Protein AF-A0AAD7X555-F1 (afdb_monomer)

Nearest PDB structures (foldseek):
  7wzf-assembly1_A  TM=4.929E-01  e=1.796E+00  Streptomyces yunnanensis
  6qzh-assembly1_A  TM=5.862E-01  e=3.864E+00  Homo sapiens
 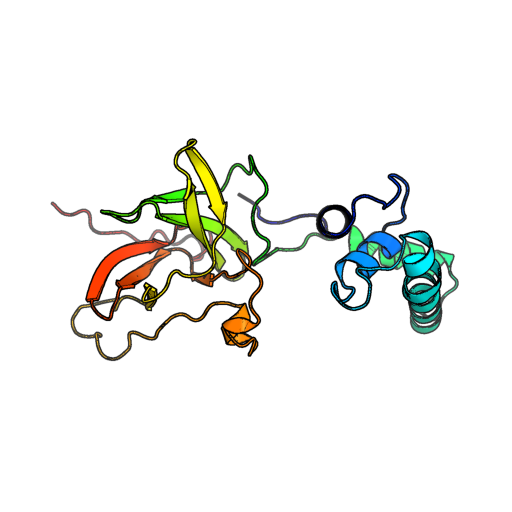 5ezn-assembly1_A  TM=3.865E-01  e=9.961E-01  Plasmodium falciparum 3D7
  2lfu-assembly1_A  TM=4.798E-01  e=7.391E+00  Neisseria meningitidis
  5ezn-assembly2_B  TM=3.776E-01  e=5.504E+00  Plasmodium falciparum 3D7

Sequence (224 aa):
MSTLVKQRVFWARIARGRRSDIPEDADIFTLYTIANADREEWADKTYQQVKAELVDPEWQIHVEESGDGEEDARHRFDEFMDTEIEVTGEKPFPGDPNVKHIPIPNSNYLLRFWPGSLASAEYCMDFVETQPNGERTAVNAPEGYAIRAAPMAPWMATVCTEIKSIERAYGVAPERIKPGEEKFILRDGMVCQLVRGGEVLFNFEVPSRPGVFGGVDILRPTRA

Foldseek 3Di:
DDLKDQLQVVLQVQLCVLDVQDDPPDDSLLSNFSSPDDSVVCVPPHSVCCCVVGRVVVLVVQCVVVVDHSVVSSVVVVVNSRDIDWAALDDDDPPDPAKDWADQPPFQKIKIKGDGGLQQQKIKIFIWGQDPVRDIAQFHQPPQKWKWQDQPDPVRRPPTDTFAWPCVVVPNDPVNQPTRSTMGIDGAQTKMFIGGNNHTSDIDTHHHDQCSVPNDDPPDDDDD

Solvent-accessible surface area (backbone atoms only — not comparable to full-atom values): 13092 Å² total; per-residue (Å²): 131,84,60,63,40,40,38,50,62,52,30,43,49,49,22,50,74,74,38,86,74,62,62,93,83,61,51,70,65,54,27,42,48,59,46,68,47,63,66,78,86,51,62,90,53,53,59,69,53,46,38,65,74,46,37,52,56,53,48,52,51,49,24,63,72,61,74,46,57,68,68,57,35,49,51,52,51,52,55,60,34,64,38,71,39,66,54,59,78,75,79,81,62,94,82,54,90,68,63,46,76,46,79,42,84,100,58,60,39,26,44,38,34,37,78,15,24,60,96,75,32,29,27,24,35,35,37,28,38,50,44,97,88,68,49,75,44,59,28,42,76,54,90,57,51,48,43,25,46,46,51,98,43,86,91,46,59,91,70,54,48,72,58,61,32,54,56,52,71,73,66,47,52,76,91,72,52,55,88,34,64,47,35,33,78,45,44,48,56,38,48,30,29,42,26,49,78,86,42,77,76,49,76,48,68,39,75,66,64,92,63,61,71,76,72,59,80,78,82,70,85,73,84,128

Secondary structure (DSSP, 8-state):
---EEEHHHHHHHHHHHH-TTS-TT--HHHHHHHHHS-TTTTTTS-HHHHIIIIIHHHHHHHHHHH-S-HHHHHHHHHHHHHSEEE--SPPPPTT-TT-EEEEPTTSSEEEEEEE--TTTTEEEEEEEEEPTTS-EEEEPPPTTEEEEEPPSSGGGGGG--B---HHHHTT--GGGSPTTT--EEEETT-EEEEEETTEEEEEEEPP--TTTTTT----PPPP-

Mean predicted aligned error: 6.98 Å

Organism: NCBI:txid1111947

Radius of gyration: 21.14 Å; Cα contacts (8 Å, |Δi|>4): 326; chains: 1; bounding box: 58×42×59 Å

pLDDT: mean 88.48, std 12.09, range [44.34, 98.06]

Structure (mmCIF, N/CA/C/O backbone):
data_AF-A0AAD7X555-F1
#
_entry.id   AF-A0AAD7X555-F1
#
loop_
_atom_site.group_PDB
_atom_site.id
_atom_site.type_symbol
_atom_site.label_atom_id
_atom_site.label_alt_id
_atom_site.label_comp_id
_atom_site.label_asym_id
_atom_site.label_entity_id
_atom_site.label_seq_id
_atom_site.pdbx_PDB_ins_code
_atom_site.Cartn_x
_atom_site.Cartn_y
_atom_site.Cartn_z
_atom_site.occupancy
_atom_site.B_iso_or_equiv
_atom_site.auth_seq_id
_atom_site.auth_comp_id
_atom_site.auth_asym_id
_atom_site.auth_atom_id
_atom_site.pdbx_PDB_model_num
ATOM 1 N N . MET A 1 1 ? -18.021 -0.034 -6.249 1.00 50.09 1 MET A N 1
ATOM 2 C CA . MET A 1 1 ? -17.055 0.951 -6.780 1.00 50.09 1 MET A CA 1
ATOM 3 C C . MET A 1 1 ? -15.883 0.164 -7.315 1.00 50.09 1 MET A C 1
ATOM 5 O O . MET A 1 1 ? -15.398 -0.692 -6.586 1.00 50.09 1 MET A O 1
ATOM 9 N N . SER A 1 2 ? -15.515 0.382 -8.575 1.00 53.12 2 SER A N 1
ATOM 10 C CA . SER A 1 2 ? -14.367 -0.291 -9.181 1.00 53.12 2 SER A CA 1
ATOM 11 C C . SER A 1 2 ? -13.080 0.181 -8.501 1.00 53.12 2 SER A C 1
ATOM 13 O O . SER A 1 2 ? -12.903 1.383 -8.314 1.00 53.12 2 SER A O 1
ATOM 15 N N . THR A 1 3 ? -12.223 -0.754 -8.095 1.00 70.06 3 THR A N 1
ATOM 16 C CA . THR A 1 3 ? -10.848 -0.499 -7.624 1.00 70.06 3 THR A CA 1
ATOM 17 C C . THR A 1 3 ? -9.833 -0.612 -8.759 1.00 70.06 3 THR A C 1
ATOM 19 O O . THR A 1 3 ? -8.631 -0.604 -8.509 1.00 70.06 3 THR A O 1
ATOM 22 N N . LEU A 1 4 ? -10.321 -0.748 -9.996 1.00 84.56 4 LEU A N 1
ATOM 23 C CA . LEU A 1 4 ? -9.493 -0.811 -11.184 1.00 84.56 4 LEU A CA 1
ATOM 24 C C . LEU A 1 4 ? -8.876 0.556 -11.456 1.00 84.56 4 LEU A C 1
ATOM 26 O O . LEU A 1 4 ? -9.561 1.581 -11.471 1.00 84.56 4 LEU A O 1
ATOM 30 N N . VAL A 1 5 ? -7.568 0.551 -11.669 1.00 88.44 5 VAL A N 1
ATOM 31 C CA . VAL A 1 5 ? -6.799 1.724 -12.072 1.00 88.44 5 VAL A CA 1
ATOM 32 C C . VAL A 1 5 ? -5.977 1.324 -13.285 1.00 88.44 5 VAL A C 1
ATOM 34 O O . VAL A 1 5 ? -5.406 0.234 -13.319 1.00 88.44 5 VAL A O 1
ATOM 37 N N . LYS A 1 6 ? -5.892 2.204 -14.286 1.00 92.81 6 LYS A N 1
ATOM 38 C CA . LYS A 1 6 ? -4.945 2.009 -15.386 1.00 92.81 6 LYS A CA 1
ATOM 39 C C . LYS A 1 6 ? -3.530 1.886 -14.831 1.00 92.81 6 LYS A C 1
ATOM 41 O O . LYS A 1 6 ? -3.104 2.765 -14.074 1.00 92.81 6 LYS A O 1
ATOM 46 N N . GLN A 1 7 ? -2.789 0.867 -15.263 1.00 94.75 7 GLN A N 1
ATOM 47 C CA . GLN A 1 7 ? -1.408 0.645 -14.830 1.00 94.75 7 GLN A CA 1
ATOM 48 C C . GLN A 1 7 ? -0.566 1.913 -14.963 1.00 94.75 7 GLN A C 1
ATOM 50 O O . GLN A 1 7 ? 0.121 2.298 -14.019 1.00 94.75 7 GLN A O 1
ATOM 55 N N . ARG A 1 8 ? -0.682 2.629 -16.089 1.00 95.69 8 ARG A N 1
ATOM 56 C CA . ARG A 1 8 ? 0.070 3.872 -16.300 1.00 95.69 8 ARG A CA 1
ATOM 57 C C . ARG A 1 8 ? -0.183 4.949 -15.253 1.00 95.69 8 ARG A C 1
ATOM 59 O O . ARG A 1 8 ? 0.750 5.629 -14.844 1.00 95.69 8 ARG A O 1
ATOM 66 N N . VAL A 1 9 ? -1.427 5.095 -14.797 1.00 92.81 9 VAL A N 1
ATOM 67 C CA . VAL A 1 9 ? -1.784 6.089 -13.776 1.00 92.81 9 VAL A CA 1
ATOM 68 C C . VAL A 1 9 ? -1.220 5.664 -12.425 1.00 92.81 9 VAL A C 1
ATOM 70 O O . VAL A 1 9 ? -0.635 6.484 -11.719 1.00 92.81 9 VAL A O 1
ATOM 73 N N . PHE A 1 10 ? -1.358 4.380 -12.091 1.00 91.88 10 PHE A N 1
ATOM 74 C CA . PHE A 1 10 ? -0.839 3.820 -10.850 1.00 91.88 10 PHE A CA 1
ATOM 75 C C . PHE A 1 10 ? 0.687 3.951 -10.762 1.00 91.88 10 PHE A C 1
ATOM 77 O O . PHE A 1 10 ? 1.199 4.573 -9.834 1.00 91.88 10 PHE A O 1
ATOM 84 N N . TRP A 1 11 ? 1.424 3.450 -11.752 1.00 94.06 11 TRP A N 1
ATOM 85 C CA . TRP A 1 11 ? 2.885 3.466 -11.721 1.00 94.06 11 TRP A CA 1
ATOM 86 C C . TRP A 1 11 ? 3.462 4.885 -11.785 1.00 94.06 11 TRP A C 1
ATOM 88 O O . TRP A 1 11 ? 4.398 5.191 -11.046 1.00 94.06 11 TRP A O 1
ATOM 98 N N . ALA A 1 12 ? 2.847 5.793 -12.553 1.00 93.94 12 ALA A N 1
ATOM 99 C CA . ALA A 1 12 ? 3.205 7.212 -12.528 1.00 93.94 12 ALA A CA 1
ATOM 100 C C . ALA A 1 12 ? 3.024 7.835 -11.135 1.00 93.94 12 ALA A C 1
ATOM 102 O O . ALA A 1 12 ? 3.882 8.598 -10.679 1.00 93.94 12 ALA A O 1
ATOM 103 N N . ARG A 1 13 ? 1.926 7.500 -10.441 1.00 90.69 13 ARG A N 1
ATOM 104 C CA . ARG A 1 13 ? 1.662 7.955 -9.070 1.00 90.69 13 ARG A CA 1
ATOM 105 C C . ARG A 1 13 ? 2.718 7.435 -8.095 1.00 90.69 13 ARG A C 1
ATOM 107 O O . ARG A 1 13 ? 3.247 8.225 -7.316 1.00 90.69 13 ARG A O 1
ATOM 114 N N . ILE A 1 14 ? 3.065 6.149 -8.168 1.00 90.19 14 ILE A N 1
ATOM 115 C CA . ILE A 1 14 ? 4.088 5.543 -7.302 1.00 90.19 14 ILE A CA 1
ATOM 116 C C . ILE A 1 14 ? 5.465 6.172 -7.548 1.00 90.19 14 ILE A C 1
ATOM 118 O O . ILE A 1 14 ? 6.130 6.567 -6.590 1.00 90.19 14 ILE A O 1
ATOM 122 N N . ALA A 1 15 ? 5.885 6.319 -8.808 1.00 92.94 15 ALA A N 1
ATOM 123 C CA . ALA A 1 15 ? 7.178 6.909 -9.153 1.00 92.94 15 ALA A CA 1
ATOM 124 C C . ALA A 1 15 ? 7.319 8.336 -8.601 1.00 92.94 15 ALA A C 1
ATOM 126 O O . ALA A 1 15 ? 8.282 8.645 -7.896 1.00 92.94 15 ALA A O 1
ATOM 127 N N . ARG A 1 16 ? 6.316 9.187 -8.849 1.00 91.38 16 ARG A N 1
ATOM 128 C CA . ARG A 1 16 ? 6.309 10.589 -8.398 1.00 91.38 16 ARG A CA 1
ATOM 129 C C . ARG A 1 16 ? 6.145 10.733 -6.886 1.00 91.38 16 ARG A C 1
ATOM 131 O O . ARG A 1 16 ? 6.680 11.666 -6.300 1.00 91.38 16 ARG A O 1
ATOM 138 N N . GLY A 1 17 ? 5.463 9.792 -6.233 1.00 86.25 17 GLY A N 1
ATOM 139 C CA . GLY A 1 17 ? 5.415 9.725 -4.771 1.00 86.25 17 GLY A CA 1
ATOM 140 C C . GLY A 1 17 ? 6.769 9.374 -4.144 1.00 86.25 17 GLY A C 1
ATOM 141 O O . GLY A 1 17 ? 7.056 9.779 -3.019 1.00 86.25 17 GLY A O 1
ATOM 142 N N . ARG A 1 18 ? 7.625 8.642 -4.868 1.00 85.19 18 ARG A N 1
ATOM 143 C CA . ARG A 1 18 ? 8.976 8.287 -4.410 1.00 85.19 18 ARG A CA 1
ATOM 144 C C . ARG A 1 18 ? 9.995 9.394 -4.652 1.00 85.19 18 ARG A C 1
ATOM 146 O O . ARG A 1 18 ? 10.948 9.492 -3.880 1.00 85.19 18 ARG A O 1
ATOM 153 N N . ARG A 1 19 ? 9.823 10.182 -5.716 1.00 88.12 19 ARG A N 1
ATOM 154 C CA . ARG A 1 19 ? 10.790 11.192 -6.154 1.00 88.12 19 ARG A CA 1
ATOM 155 C C . ARG A 1 19 ? 10.101 12.424 -6.731 1.00 88.12 19 ARG A C 1
ATOM 157 O O . ARG A 1 19 ? 9.314 12.320 -7.666 1.00 88.12 19 ARG A O 1
ATOM 164 N N . SER A 1 20 ? 10.467 13.596 -6.219 1.00 89.81 20 SER A N 1
ATOM 165 C CA . SER A 1 20 ? 9.938 14.886 -6.674 1.00 89.81 20 SER A CA 1
ATOM 166 C C . SER A 1 20 ? 10.695 15.490 -7.860 1.00 89.81 20 SER A C 1
ATOM 168 O O . SER A 1 20 ? 10.242 16.484 -8.414 1.00 89.81 20 SER A O 1
ATOM 170 N N . ASP A 1 21 ? 11.858 14.941 -8.223 1.00 93.12 21 ASP A N 1
ATOM 171 C CA . ASP A 1 21 ? 12.729 15.450 -9.292 1.00 93.12 21 ASP A CA 1
ATOM 172 C C . ASP A 1 21 ? 12.467 14.804 -10.665 1.00 93.12 21 ASP A C 1
ATOM 174 O O . ASP A 1 21 ? 13.208 15.056 -11.614 1.00 93.12 21 ASP A O 1
ATOM 178 N N . ILE A 1 22 ? 11.420 13.978 -10.780 1.00 94.62 22 ILE A N 1
ATOM 179 C CA . ILE A 1 22 ? 10.997 13.371 -12.046 1.00 94.62 22 ILE A CA 1
ATOM 180 C C . ILE A 1 22 ? 10.329 14.444 -12.930 1.00 94.62 22 ILE A C 1
ATOM 182 O O . ILE A 1 22 ? 9.358 15.061 -12.482 1.00 94.62 22 ILE A O 1
ATOM 186 N N . PRO A 1 23 ? 10.778 14.637 -14.185 1.00 95.31 23 PRO A N 1
ATOM 187 C CA . PRO A 1 23 ? 10.132 15.537 -15.139 1.00 95.31 23 PRO A CA 1
ATOM 188 C C . PRO A 1 23 ? 8.666 15.176 -15.421 1.00 95.31 23 PRO A C 1
ATOM 190 O O . PRO A 1 23 ? 8.270 14.008 -15.390 1.00 95.31 23 PRO A O 1
ATOM 193 N N . GLU A 1 24 ? 7.841 16.178 -15.733 1.00 93.00 24 GLU A N 1
ATOM 194 C CA . GLU A 1 24 ? 6.424 15.955 -16.061 1.00 93.00 24 GLU A CA 1
ATOM 195 C C . GLU A 1 24 ? 6.239 15.098 -17.322 1.00 93.00 24 GLU A C 1
ATOM 197 O O . GLU A 1 24 ? 5.294 14.309 -17.389 1.00 93.00 24 GLU A O 1
ATOM 202 N N . ASP A 1 25 ? 7.169 15.213 -18.270 1.00 93.88 25 ASP A N 1
ATOM 203 C CA . ASP A 1 25 ? 7.207 14.541 -19.569 1.00 93.88 25 ASP A CA 1
ATOM 204 C C . ASP A 1 25 ? 7.984 13.212 -19.566 1.00 93.88 25 ASP A C 1
ATOM 206 O O . ASP A 1 25 ? 8.208 12.635 -20.629 1.00 93.88 25 ASP A O 1
ATOM 210 N N . ALA A 1 26 ? 8.378 12.702 -18.392 1.00 95.12 26 ALA A N 1
ATOM 211 C CA . ALA A 1 26 ? 9.021 11.395 -18.286 1.00 95.12 26 ALA A CA 1
ATOM 212 C C . ALA A 1 26 ? 8.134 10.290 -18.889 1.00 95.12 26 ALA A C 1
ATOM 214 O O . ALA A 1 26 ? 6.942 10.190 -18.578 1.00 95.12 26 ALA A O 1
ATOM 215 N N . ASP A 1 27 ? 8.730 9.447 -19.736 1.00 94.81 27 ASP A N 1
ATOM 216 C CA . ASP A 1 27 ? 8.014 8.371 -20.412 1.00 94.81 27 ASP A CA 1
ATOM 217 C C . ASP A 1 27 ? 7.561 7.282 -19.433 1.00 94.81 27 ASP A C 1
ATOM 219 O O . ASP A 1 27 ? 8.076 7.127 -18.319 1.00 94.81 27 ASP A O 1
ATOM 223 N N . ILE A 1 28 ? 6.569 6.502 -19.853 1.00 95.62 28 ILE A N 1
ATOM 224 C CA . ILE A 1 28 ? 5.908 5.575 -18.945 1.00 95.62 28 ILE A CA 1
ATOM 225 C C . ILE A 1 28 ? 6.795 4.395 -18.524 1.00 95.62 28 ILE A C 1
ATOM 227 O O . ILE A 1 28 ? 6.633 3.896 -17.409 1.00 95.62 28 ILE A O 1
ATOM 231 N N . PHE A 1 29 ? 7.759 3.988 -19.356 1.00 96.62 29 PHE A N 1
ATOM 232 C CA . PHE A 1 29 ? 8.727 2.955 -18.986 1.00 96.62 29 PHE A CA 1
ATOM 233 C C . PHE A 1 29 ? 9.652 3.474 -17.886 1.00 96.62 29 PHE A C 1
ATOM 235 O O . PHE A 1 29 ? 9.802 2.823 -16.855 1.00 96.62 29 PHE A O 1
ATOM 242 N N . THR A 1 30 ? 10.159 4.704 -18.031 1.00 96.25 30 THR A N 1
ATOM 243 C CA . THR A 1 30 ? 10.923 5.379 -16.971 1.00 96.25 30 THR A CA 1
ATOM 244 C C . THR A 1 30 ? 10.154 5.404 -15.644 1.00 96.25 30 THR A C 1
ATOM 246 O O . THR A 1 30 ? 10.702 5.042 -14.600 1.00 96.25 30 THR A O 1
ATOM 249 N N . LEU A 1 31 ? 8.873 5.788 -15.666 1.00 96.56 31 LEU A N 1
ATOM 250 C CA . LEU A 1 31 ? 8.038 5.819 -14.459 1.00 96.56 31 LEU A CA 1
ATOM 251 C C . LEU A 1 31 ? 7.844 4.418 -13.859 1.00 96.56 31 LEU A C 1
ATOM 253 O O . LEU A 1 31 ? 7.983 4.251 -12.648 1.00 96.56 31 LEU A O 1
ATOM 257 N N . TYR A 1 32 ? 7.566 3.411 -14.686 1.00 96.19 32 TYR A N 1
ATOM 258 C CA . TYR A 1 32 ? 7.415 2.024 -14.246 1.00 96.19 32 TYR A CA 1
ATOM 259 C C . TYR A 1 32 ? 8.689 1.481 -13.583 1.00 96.19 32 TYR A C 1
ATOM 261 O O . TYR A 1 32 ? 8.619 0.925 -12.484 1.00 96.19 32 TYR A O 1
ATOM 269 N N . THR A 1 33 ? 9.855 1.696 -14.193 1.00 95.56 33 THR A N 1
ATOM 270 C CA . THR A 1 33 ? 11.137 1.209 -13.669 1.00 95.56 33 THR A CA 1
ATOM 271 C C . THR A 1 33 ? 11.486 1.883 -12.344 1.00 95.56 33 THR A C 1
ATOM 273 O O . THR A 1 33 ? 11.794 1.204 -11.366 1.00 95.56 33 THR A O 1
ATOM 276 N N . ILE A 1 34 ? 11.330 3.209 -12.239 1.00 94.19 34 ILE A N 1
ATOM 277 C CA . ILE A 1 34 ? 11.554 3.938 -10.975 1.00 94.19 34 ILE A CA 1
ATOM 278 C C . ILE A 1 34 ? 10.572 3.483 -9.882 1.00 94.19 34 ILE A C 1
ATOM 280 O O . ILE A 1 34 ? 10.932 3.381 -8.703 1.00 94.19 34 ILE A O 1
ATOM 284 N N . ALA A 1 35 ? 9.322 3.201 -10.250 1.00 92.00 35 ALA A N 1
ATOM 285 C CA . ALA A 1 35 ? 8.319 2.719 -9.311 1.00 92.00 35 ALA A CA 1
ATOM 286 C C . ALA A 1 35 ? 8.590 1.294 -8.798 1.00 92.00 35 ALA A C 1
ATOM 288 O O . ALA A 1 35 ? 8.089 0.948 -7.728 1.00 92.00 35 ALA A O 1
ATOM 289 N N . ASN A 1 36 ? 9.387 0.493 -9.508 1.00 90.62 36 ASN A N 1
ATOM 290 C CA . ASN A 1 36 ? 9.774 -0.859 -9.094 1.00 90.62 36 ASN A CA 1
ATOM 291 C C . ASN A 1 36 ? 11.189 -0.942 -8.501 1.00 90.62 36 ASN A C 1
ATOM 293 O O . ASN A 1 36 ? 11.485 -1.903 -7.798 1.00 90.62 36 ASN A O 1
ATOM 297 N N . ALA A 1 37 ? 12.027 0.076 -8.704 1.00 88.38 37 ALA A N 1
ATOM 298 C CA . ALA A 1 37 ? 13.377 0.137 -8.152 1.00 88.38 37 ALA A CA 1
ATOM 299 C C . ALA A 1 37 ? 13.396 0.047 -6.614 1.00 88.38 37 ALA A C 1
ATOM 301 O O . ALA A 1 37 ? 12.480 0.538 -5.936 1.00 88.38 37 ALA A O 1
ATOM 302 N N . ASP A 1 38 ? 14.465 -0.524 -6.053 1.00 79.44 38 ASP A N 1
ATOM 303 C CA . ASP A 1 38 ? 14.697 -0.496 -4.609 1.00 79.44 38 ASP A CA 1
ATOM 304 C C . ASP A 1 38 ? 14.931 0.951 -4.153 1.00 79.44 38 ASP A C 1
ATOM 306 O O . ASP A 1 38 ? 15.858 1.635 -4.579 1.00 79.44 38 ASP A O 1
ATOM 310 N N . ARG A 1 39 ? 14.077 1.456 -3.262 1.00 74.44 39 ARG A N 1
ATOM 311 C CA . ARG A 1 39 ? 14.163 2.851 -2.824 1.00 74.44 39 ARG A CA 1
ATOM 312 C C . ARG A 1 39 ? 15.494 3.174 -2.138 1.00 74.44 39 ARG A C 1
ATOM 314 O O . ARG A 1 39 ? 15.910 4.325 -2.205 1.00 74.44 39 ARG A O 1
ATOM 321 N N . GLU A 1 40 ? 16.118 2.221 -1.447 1.00 78.50 40 GLU A N 1
ATOM 322 C CA . GLU A 1 40 ? 17.332 2.476 -0.657 1.00 78.50 40 GLU A CA 1
ATOM 323 C C . GLU A 1 40 ? 18.579 2.565 -1.531 1.00 78.50 40 GLU A C 1
ATOM 325 O O . GLU A 1 40 ? 19.400 3.454 -1.327 1.00 78.50 40 GLU A O 1
ATOM 330 N N . GLU A 1 41 ? 18.683 1.710 -2.545 1.00 84.25 41 GLU A N 1
ATOM 331 C CA . GLU A 1 41 ? 19.828 1.684 -3.458 1.00 84.25 41 GLU A CA 1
ATOM 332 C C . GLU A 1 41 ? 19.957 2.981 -4.279 1.00 84.25 41 GLU A C 1
ATOM 334 O O . GLU A 1 41 ? 21.061 3.430 -4.594 1.00 84.25 41 GLU A O 1
ATOM 339 N N . TRP A 1 42 ? 18.827 3.619 -4.590 1.00 84.88 42 TRP A N 1
ATOM 340 C CA . TRP A 1 42 ? 18.766 4.753 -5.517 1.00 84.88 42 TRP A CA 1
ATOM 341 C C . TRP A 1 42 ? 18.390 6.084 -4.843 1.00 84.88 42 TRP A C 1
ATOM 343 O O . TRP A 1 42 ? 18.163 7.077 -5.540 1.00 84.88 42 TRP A O 1
ATOM 353 N N . ALA A 1 43 ? 18.330 6.122 -3.504 1.00 84.00 43 ALA A N 1
ATOM 354 C CA . ALA A 1 43 ? 17.889 7.289 -2.733 1.00 84.00 43 ALA A CA 1
ATOM 355 C C . ALA A 1 43 ? 18.765 8.535 -2.957 1.00 84.00 43 ALA A C 1
ATOM 357 O O . ALA A 1 43 ? 18.234 9.634 -3.102 1.00 84.00 43 ALA A O 1
ATOM 358 N N . ASP A 1 44 ? 20.086 8.353 -3.029 1.00 89.81 44 ASP A N 1
ATOM 359 C CA . ASP A 1 44 ? 21.059 9.453 -3.113 1.00 89.81 44 ASP A CA 1
ATOM 360 C C . ASP A 1 44 ? 21.385 9.878 -4.555 1.00 89.81 44 ASP A C 1
ATOM 362 O O . ASP A 1 44 ? 22.130 10.834 -4.780 1.00 89.81 44 ASP A O 1
ATOM 366 N N . LYS A 1 45 ? 20.840 9.174 -5.554 1.00 92.00 45 LYS A N 1
ATOM 367 C CA . LYS A 1 45 ? 21.075 9.482 -6.970 1.00 92.00 45 LYS A CA 1
ATOM 368 C C . LYS A 1 45 ? 20.057 10.493 -7.475 1.00 92.00 45 LYS A C 1
ATOM 370 O O . LYS A 1 45 ? 18.893 10.455 -7.087 1.00 92.00 45 LYS A O 1
ATOM 375 N N . THR A 1 46 ? 20.463 11.369 -8.386 1.00 94.00 46 THR A N 1
ATOM 376 C CA . THR A 1 46 ? 19.558 12.266 -9.131 1.00 94.00 46 THR A CA 1
ATOM 377 C C . THR A 1 46 ? 18.725 11.492 -10.156 1.00 94.00 46 THR A C 1
ATOM 379 O O . THR A 1 46 ? 19.114 10.399 -10.570 1.00 94.00 46 THR A O 1
ATOM 382 N N . TYR A 1 47 ? 17.610 12.066 -10.621 1.00 93.75 47 TYR A N 1
ATOM 383 C CA . TYR A 1 47 ? 16.791 11.470 -11.680 1.00 93.75 47 TYR A CA 1
ATOM 384 C C . TYR A 1 47 ? 17.624 11.102 -12.915 1.00 93.75 47 TYR A C 1
ATOM 386 O O . TYR A 1 47 ? 17.476 10.007 -13.446 1.00 93.75 47 TYR A O 1
ATOM 394 N N . GLN A 1 48 ? 18.551 11.973 -13.328 1.00 94.94 48 GLN A N 1
ATOM 395 C CA . GLN A 1 48 ? 19.404 11.728 -14.496 1.00 94.94 48 GLN A CA 1
ATOM 396 C C . GLN A 1 48 ? 20.347 10.534 -14.292 1.00 94.94 48 GLN A C 1
ATOM 398 O O . GLN A 1 48 ? 20.543 9.747 -15.212 1.00 94.94 48 GLN A O 1
ATOM 403 N N . GLN A 1 49 ? 20.888 10.358 -13.083 1.00 95.06 49 GLN A N 1
ATOM 404 C CA . GLN A 1 49 ? 21.712 9.191 -12.752 1.00 95.06 49 GLN A CA 1
ATOM 405 C C . GLN A 1 49 ? 20.882 7.908 -12.715 1.00 95.06 49 GLN A C 1
ATOM 407 O O . GLN A 1 49 ? 21.296 6.909 -13.285 1.00 95.06 49 GLN A O 1
ATOM 412 N N . VAL A 1 50 ? 19.692 7.931 -12.100 1.00 94.69 50 VAL A N 1
ATOM 413 C CA . VAL A 1 50 ? 18.782 6.772 -12.121 1.00 94.69 50 VAL A CA 1
ATOM 414 C C . VAL A 1 50 ? 18.400 6.419 -13.556 1.00 94.69 50 VAL A C 1
ATOM 416 O O . VAL A 1 50 ? 18.391 5.246 -13.919 1.00 94.69 50 VAL A O 1
ATOM 419 N N . LYS A 1 51 ? 18.125 7.421 -14.394 1.00 95.06 51 LYS A N 1
ATOM 420 C CA . LYS A 1 51 ? 17.798 7.184 -15.794 1.00 95.06 51 LYS A CA 1
ATOM 421 C C . LYS A 1 51 ? 18.947 6.486 -16.527 1.00 95.06 51 LYS A C 1
ATOM 423 O O . LYS A 1 51 ? 18.736 5.411 -17.075 1.00 95.06 51 LYS A O 1
ATOM 428 N N . ALA A 1 52 ? 20.153 7.040 -16.452 1.00 96.56 52 ALA A N 1
ATOM 429 C CA . ALA A 1 52 ? 21.310 6.505 -17.163 1.00 96.56 52 ALA A CA 1
ATOM 430 C C . ALA A 1 52 ? 21.791 5.139 -16.635 1.00 96.56 52 ALA A C 1
ATOM 432 O O . ALA A 1 52 ? 22.252 4.308 -17.411 1.00 96.56 52 ALA A O 1
ATOM 433 N N . GLU A 1 53 ? 21.728 4.912 -15.320 1.00 95.81 53 GLU A N 1
ATOM 434 C CA . GLU A 1 53 ? 22.336 3.735 -14.681 1.00 95.81 53 GLU A CA 1
ATOM 435 C C . GLU A 1 53 ? 21.356 2.578 -14.446 1.00 95.81 53 GLU A C 1
ATOM 437 O O . GLU A 1 53 ? 21.805 1.453 -14.245 1.00 95.81 53 GLU A O 1
ATOM 442 N N . LEU A 1 54 ? 20.044 2.836 -14.458 1.00 95.00 54 LEU A N 1
ATOM 443 C CA . LEU A 1 54 ? 19.009 1.818 -14.249 1.00 95.00 54 LEU A CA 1
ATOM 444 C C . LEU A 1 54 ? 18.038 1.755 -15.426 1.00 95.00 54 LEU A C 1
ATOM 446 O O . LEU A 1 54 ? 17.873 0.706 -16.037 1.00 95.00 54 LEU A O 1
ATOM 450 N N . VAL A 1 55 ? 17.387 2.871 -15.753 1.00 96.31 55 VAL A N 1
ATOM 451 C CA . VAL A 1 55 ? 16.263 2.857 -16.702 1.00 96.31 55 VAL A CA 1
ATOM 452 C C . VAL A 1 55 ? 16.717 2.543 -18.121 1.00 96.31 55 VAL A C 1
ATOM 454 O O . VAL A 1 55 ? 16.105 1.708 -18.780 1.00 96.31 55 VAL A O 1
ATOM 457 N N . ASP A 1 56 ? 17.762 3.211 -18.600 1.00 96.88 56 ASP A N 1
ATOM 458 C CA . ASP A 1 56 ? 18.217 3.052 -19.977 1.00 96.88 56 ASP A CA 1
ATOM 459 C C . ASP A 1 56 ? 18.778 1.630 -20.227 1.00 96.88 56 ASP A C 1
ATOM 461 O O . ASP A 1 56 ? 18.399 1.038 -21.239 1.00 96.88 56 ASP A O 1
ATOM 465 N N . PRO A 1 57 ? 19.572 1.015 -19.319 1.00 97.00 57 PRO A N 1
ATOM 466 C CA . PRO A 1 57 ? 19.939 -0.402 -19.422 1.00 97.00 57 PRO A CA 1
ATOM 467 C C . PRO A 1 57 ? 18.742 -1.363 -19.413 1.00 97.00 57 PRO A C 1
ATOM 469 O O . PRO A 1 57 ? 18.671 -2.245 -20.266 1.00 97.00 57 PRO A O 1
ATOM 472 N N . GLU A 1 58 ? 17.782 -1.177 -18.500 1.00 95.75 58 GLU A N 1
ATOM 473 C CA . GLU A 1 58 ? 16.558 -1.995 -18.434 1.00 95.75 58 GLU A CA 1
ATOM 474 C C . GLU A 1 58 ? 15.725 -1.875 -19.719 1.00 95.75 58 GLU A C 1
ATOM 476 O O . GLU A 1 58 ? 15.158 -2.859 -20.191 1.00 95.75 58 GLU A O 1
ATOM 481 N N . TRP A 1 59 ? 15.683 -0.685 -20.330 1.00 96.25 59 TRP A N 1
ATOM 482 C CA . TRP A 1 59 ? 15.010 -0.490 -21.614 1.00 96.25 59 TRP A CA 1
ATOM 483 C C . TRP A 1 59 ? 15.690 -1.277 -22.734 1.00 96.25 59 TRP A C 1
ATOM 485 O O . TRP A 1 59 ? 15.001 -1.926 -23.515 1.00 96.25 59 TRP A O 1
ATOM 495 N N . GLN A 1 60 ? 17.027 -1.268 -22.803 1.00 95.62 60 GLN A N 1
ATOM 496 C CA . GLN A 1 60 ? 17.745 -2.048 -23.817 1.00 95.62 60 GLN A CA 1
ATOM 497 C C . GLN A 1 60 ? 17.497 -3.550 -23.657 1.00 95.62 60 GLN A C 1
ATOM 499 O O . GLN A 1 60 ? 17.199 -4.216 -24.645 1.00 95.62 60 GLN A O 1
ATOM 504 N N . ILE A 1 61 ? 17.526 -4.064 -22.421 1.00 94.31 61 ILE A N 1
ATOM 505 C CA . ILE A 1 61 ? 17.192 -5.468 -22.137 1.00 94.31 61 ILE A CA 1
ATOM 506 C C . ILE A 1 61 ? 15.763 -5.775 -22.595 1.00 94.31 61 ILE A C 1
ATOM 508 O O . ILE A 1 61 ? 15.540 -6.759 -23.295 1.00 94.31 61 ILE A O 1
ATOM 512 N N . HIS A 1 62 ? 14.799 -4.910 -22.271 1.00 93.44 62 HIS A N 1
ATOM 513 C CA . HIS A 1 62 ? 13.411 -5.093 -22.690 1.00 93.44 62 HIS A CA 1
ATOM 514 C C . HIS A 1 62 ? 13.255 -5.138 -24.218 1.00 93.44 62 HIS A C 1
ATOM 516 O O . HIS A 1 62 ? 12.525 -5.984 -24.738 1.00 93.44 62 HIS A O 1
ATOM 522 N N . VAL A 1 63 ? 13.945 -4.251 -24.945 1.00 95.12 63 VAL A N 1
ATOM 523 C CA . VAL A 1 63 ? 13.944 -4.244 -26.415 1.00 95.12 63 VAL A CA 1
ATOM 524 C C . VAL A 1 63 ? 14.534 -5.551 -26.953 1.00 95.12 63 VAL A C 1
ATOM 526 O O . VAL A 1 63 ? 13.898 -6.198 -27.785 1.00 95.12 63 VAL A O 1
ATOM 529 N N . GLU A 1 64 ? 15.686 -5.991 -26.440 1.00 93.31 64 GLU A N 1
ATOM 530 C CA . GLU A 1 64 ? 16.322 -7.255 -26.840 1.00 93.31 64 GLU A CA 1
ATOM 531 C C . GLU A 1 64 ? 15.420 -8.476 -26.579 1.00 93.31 64 GLU A C 1
ATOM 533 O O . GLU A 1 64 ? 15.277 -9.338 -27.450 1.00 93.31 64 GLU A O 1
ATOM 538 N N . GLU A 1 65 ? 14.768 -8.538 -25.416 1.00 89.81 65 GLU A N 1
ATOM 539 C CA . GLU A 1 65 ? 13.862 -9.631 -25.039 1.00 89.81 65 GLU A CA 1
ATOM 540 C C . GLU A 1 65 ? 12.555 -9.634 -25.835 1.00 89.81 65 GLU A C 1
ATOM 542 O O . GLU A 1 65 ? 11.989 -10.699 -26.095 1.00 89.81 65 GLU A O 1
ATOM 547 N N . SER A 1 66 ? 12.073 -8.458 -26.244 1.00 87.25 66 SER A N 1
ATOM 548 C CA . SER A 1 66 ? 10.867 -8.347 -27.066 1.00 87.25 66 SER A CA 1
ATOM 549 C C . SER A 1 66 ? 11.037 -8.985 -28.449 1.00 87.25 66 SER A C 1
ATOM 551 O O . SER A 1 66 ? 10.042 -9.378 -29.059 1.00 87.25 66 SER A O 1
ATOM 553 N N . GLY A 1 67 ? 12.286 -9.108 -28.922 1.00 81.12 67 GLY A N 1
ATOM 554 C CA . GLY A 1 67 ? 12.643 -9.680 -30.219 1.00 81.12 67 GLY A CA 1
ATOM 555 C C . GLY A 1 67 ? 12.296 -8.801 -31.424 1.00 81.12 67 GLY A C 1
ATOM 556 O O . GLY A 1 67 ? 12.574 -9.206 -32.554 1.00 81.12 67 GLY A O 1
ATOM 557 N N . ASP A 1 68 ? 11.731 -7.615 -31.193 1.00 74.75 68 ASP A N 1
ATOM 558 C CA . ASP A 1 68 ? 11.330 -6.655 -32.217 1.00 74.75 68 ASP A CA 1
ATOM 559 C C . ASP A 1 68 ? 12.099 -5.333 -32.066 1.00 74.75 68 ASP A C 1
ATOM 561 O O . ASP A 1 68 ? 12.818 -5.108 -31.092 1.00 74.75 68 ASP A O 1
ATOM 565 N N . GLY A 1 69 ? 12.004 -4.459 -33.071 1.00 90.12 69 GLY A N 1
ATOM 566 C CA . GLY A 1 69 ? 12.642 -3.144 -33.013 1.00 90.12 69 GLY A CA 1
ATOM 567 C C . GLY A 1 69 ? 12.101 -2.284 -31.864 1.00 90.12 69 GLY A C 1
ATOM 568 O O . GLY A 1 69 ? 11.029 -2.535 -31.318 1.00 90.12 69 GLY A O 1
ATOM 569 N N . GLU A 1 70 ? 12.824 -1.216 -31.528 1.00 94.06 70 GLU A N 1
ATOM 570 C CA . GLU A 1 70 ? 12.483 -0.332 -30.404 1.00 94.06 70 GLU A CA 1
ATOM 571 C C . GLU A 1 70 ? 11.044 0.225 -30.461 1.00 94.06 70 GLU A C 1
ATOM 573 O O . GLU A 1 70 ? 10.391 0.373 -29.427 1.00 94.06 70 GLU A O 1
ATOM 578 N N . GLU A 1 71 ? 10.529 0.504 -31.662 1.00 93.56 71 GLU A N 1
ATOM 579 C CA . GLU A 1 71 ? 9.165 1.008 -31.866 1.00 93.56 71 GLU A CA 1
ATOM 580 C C . GLU A 1 71 ? 8.095 -0.020 -31.461 1.00 93.56 71 GLU A C 1
ATOM 582 O O . GLU A 1 71 ? 7.151 0.317 -30.743 1.00 93.56 71 GLU A O 1
ATOM 587 N N . ASP A 1 72 ? 8.273 -1.284 -31.844 1.00 93.38 72 ASP A N 1
ATOM 588 C CA . ASP A 1 72 ? 7.338 -2.362 -31.511 1.00 93.38 72 ASP A CA 1
ATOM 589 C C . ASP A 1 72 ? 7.384 -2.699 -30.014 1.00 93.38 72 ASP A C 1
ATOM 591 O O . ASP A 1 72 ? 6.339 -2.907 -29.386 1.00 93.38 72 ASP A O 1
ATOM 595 N N . ALA A 1 73 ? 8.580 -2.686 -29.414 1.00 94.31 73 ALA A N 1
ATOM 596 C CA . ALA A 1 73 ? 8.745 -2.826 -27.968 1.00 94.31 73 ALA A CA 1
ATOM 597 C C . ALA A 1 73 ? 7.994 -1.712 -27.218 1.00 94.31 73 ALA A C 1
ATOM 599 O O . ALA A 1 73 ? 7.254 -1.982 -26.267 1.00 94.31 73 ALA A O 1
ATOM 600 N N . ARG A 1 74 ? 8.111 -0.460 -27.689 1.00 94.50 74 ARG A N 1
ATOM 601 C CA . ARG A 1 74 ? 7.394 0.689 -27.114 1.00 94.50 74 ARG A CA 1
ATOM 602 C C . ARG A 1 74 ? 5.887 0.517 -27.220 1.00 94.50 74 ARG A C 1
ATOM 604 O O . ARG A 1 74 ? 5.199 0.682 -26.215 1.00 94.50 74 ARG A O 1
ATOM 611 N N . HIS A 1 75 ? 5.388 0.149 -28.398 1.00 93.44 75 HIS A N 1
ATOM 612 C CA . HIS A 1 75 ? 3.960 -0.055 -28.624 1.00 93.44 75 HIS A CA 1
ATOM 613 C C . HIS A 1 75 ? 3.378 -1.110 -27.674 1.00 93.44 75 HIS A C 1
ATOM 615 O O . HIS A 1 75 ? 2.372 -0.864 -27.009 1.00 93.44 75 HIS A O 1
ATOM 621 N N . ARG A 1 76 ? 4.039 -2.267 -27.544 1.00 92.06 76 ARG A N 1
ATOM 622 C CA . ARG A 1 76 ? 3.592 -3.336 -26.636 1.00 92.06 76 ARG A CA 1
ATOM 623 C C . ARG A 1 76 ? 3.612 -2.914 -25.177 1.00 92.06 76 ARG A C 1
ATOM 625 O O . ARG A 1 76 ? 2.695 -3.254 -24.428 1.00 92.06 76 ARG A O 1
ATOM 632 N N . PHE A 1 77 ? 4.646 -2.182 -24.768 1.00 94.88 77 PHE A N 1
ATOM 633 C CA . PHE A 1 77 ? 4.711 -1.664 -23.410 1.00 94.88 77 PHE A CA 1
ATOM 634 C C . PHE A 1 77 ? 3.569 -0.675 -23.147 1.00 94.88 77 PHE A C 1
ATOM 636 O O . PHE A 1 77 ? 2.910 -0.759 -22.112 1.00 94.88 77 PHE A O 1
ATOM 643 N N . ASP A 1 78 ? 3.264 0.208 -24.097 1.00 94.81 78 ASP A N 1
ATOM 644 C CA . ASP A 1 78 ? 2.152 1.149 -23.970 1.00 94.81 78 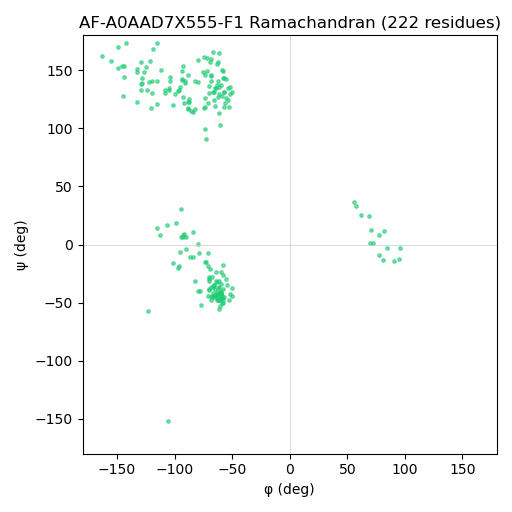ASP A CA 1
ATOM 645 C C . ASP A 1 78 ? 0.795 0.443 -23.863 1.00 94.81 78 ASP A C 1
ATOM 647 O O . ASP A 1 78 ? -0.006 0.825 -22.999 1.00 94.81 78 ASP A O 1
ATOM 651 N N . GLU A 1 79 ? 0.558 -0.601 -24.666 1.00 94.81 79 GLU A N 1
ATOM 652 C CA . GLU A 1 79 ? -0.637 -1.451 -24.575 1.00 94.81 79 GLU A CA 1
ATOM 653 C C . GLU A 1 79 ? -0.743 -2.131 -23.208 1.00 94.81 79 GLU A C 1
ATOM 655 O O . GLU A 1 79 ? -1.792 -2.063 -22.560 1.00 94.81 79 GLU A O 1
ATOM 660 N N . PHE A 1 80 ? 0.352 -2.731 -22.726 1.00 94.19 80 PHE A N 1
ATOM 661 C CA . PHE A 1 80 ? 0.412 -3.325 -21.391 1.00 94.19 80 PHE A CA 1
ATOM 662 C C . PHE A 1 80 ? 0.067 -2.289 -20.313 1.00 94.19 80 PHE A C 1
ATOM 664 O O . P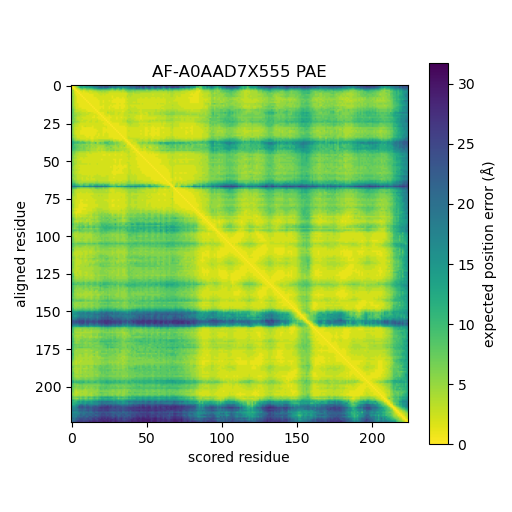HE A 1 80 ? -0.771 -2.545 -19.444 1.00 94.19 80 PHE A O 1
ATOM 671 N N . MET A 1 81 ? 0.629 -1.086 -20.405 1.00 96.12 81 MET A N 1
ATOM 672 C CA . MET A 1 81 ? 0.403 -0.009 -19.442 1.00 96.12 81 MET A CA 1
ATOM 673 C C . MET A 1 81 ? -0.992 0.636 -19.539 1.00 96.12 81 MET A C 1
ATOM 675 O O . MET A 1 81 ? -1.397 1.354 -18.617 1.00 96.12 81 MET A O 1
ATOM 679 N N . ASP A 1 82 ? -1.733 0.413 -20.628 1.00 95.88 82 ASP A N 1
ATOM 680 C CA . ASP A 1 82 ? -3.130 0.842 -20.784 1.00 95.88 82 ASP A CA 1
ATOM 681 C C . ASP A 1 82 ? -4.145 -0.1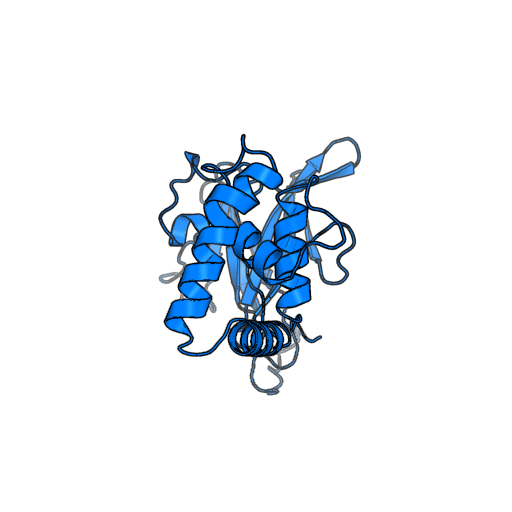35 -20.176 1.00 95.88 82 ASP A C 1
ATOM 683 O O . ASP A 1 82 ? -5.318 0.226 -20.028 1.00 95.88 82 ASP A O 1
ATOM 687 N N . THR A 1 83 ? -3.707 -1.331 -19.778 1.00 94.62 83 THR A N 1
ATOM 688 C CA . THR A 1 83 ? -4.560 -2.285 -19.062 1.00 94.62 83 THR A CA 1
ATOM 689 C C . THR A 1 83 ? -4.899 -1.802 -17.649 1.00 94.62 83 THR A C 1
ATOM 691 O O . THR A 1 83 ? -4.210 -0.969 -17.047 1.00 94.62 83 THR A O 1
ATOM 694 N N . GLU A 1 84 ? -6.004 -2.314 -17.113 1.00 92.94 84 GLU A N 1
ATOM 695 C CA . GLU A 1 84 ? -6.444 -2.037 -15.750 1.00 92.94 84 GLU A CA 1
ATOM 696 C C . GLU A 1 84 ? -5.930 -3.102 -14.780 1.00 92.94 84 GLU A C 1
ATOM 698 O O . GLU A 1 84 ? -5.928 -4.293 -15.089 1.00 92.94 84 GLU A O 1
ATOM 703 N N . ILE A 1 85 ? -5.535 -2.668 -13.584 1.00 90.44 85 ILE A N 1
ATOM 704 C CA . ILE A 1 85 ? -5.116 -3.543 -12.487 1.00 90.44 85 ILE A CA 1
ATOM 705 C C . ILE A 1 85 ? -5.932 -3.272 -11.233 1.00 90.44 85 ILE A C 1
ATOM 707 O O . ILE A 1 85 ? -6.392 -2.154 -10.991 1.00 90.44 85 ILE A O 1
ATOM 711 N N . GLU A 1 86 ? -6.060 -4.300 -10.400 1.00 89.00 86 GLU A N 1
ATOM 712 C CA . GLU A 1 86 ? -6.507 -4.147 -9.024 1.00 89.00 86 GLU A CA 1
ATOM 713 C C . GLU A 1 86 ? -5.300 -3.964 -8.107 1.00 89.00 86 GLU A C 1
ATOM 715 O O . GLU A 1 86 ? -4.425 -4.824 -8.025 1.00 89.00 86 GLU A O 1
ATOM 720 N N . VAL A 1 87 ? -5.269 -2.844 -7.394 1.00 87.88 87 VAL A N 1
ATOM 721 C CA . VAL A 1 87 ? -4.186 -2.522 -6.463 1.00 87.88 87 VAL A CA 1
ATOM 722 C C . VAL A 1 87 ? -4.582 -2.953 -5.054 1.00 87.88 87 VAL A C 1
ATOM 724 O O . VAL A 1 87 ? -5.694 -2.686 -4.596 1.00 87.88 87 VAL A O 1
ATOM 727 N N . THR A 1 88 ? -3.656 -3.595 -4.345 1.00 91.69 88 THR A N 1
ATOM 728 C CA . THR A 1 88 ? -3.796 -3.929 -2.925 1.00 91.69 88 THR A CA 1
ATOM 729 C C . THR A 1 88 ? -2.571 -3.438 -2.159 1.00 91.69 88 THR A C 1
ATOM 731 O O . THR A 1 88 ? -1.452 -3.457 -2.667 1.00 91.69 88 THR A O 1
ATOM 734 N N . GLY A 1 89 ? -2.775 -2.955 -0.938 1.00 90.25 89 GLY A N 1
ATOM 735 C CA . GLY A 1 89 ? -1.702 -2.522 -0.041 1.00 90.25 89 GLY A CA 1
ATOM 736 C C . GLY A 1 89 ? -1.139 -1.116 -0.282 1.00 90.25 89 GLY A C 1
ATOM 737 O O . GLY A 1 89 ? -0.468 -0.595 0.602 1.00 90.25 89 GLY A O 1
ATOM 738 N N . GLU A 1 90 ? -1.409 -0.440 -1.398 1.00 90.00 90 GLU A N 1
ATOM 739 C CA . GLU A 1 90 ? -1.010 0.969 -1.535 1.00 90.00 90 GLU A CA 1
ATOM 740 C C . GLU A 1 90 ? -1.791 1.833 -0.537 1.00 90.00 90 GLU A C 1
ATOM 742 O O . GLU A 1 90 ? -3.020 1.798 -0.525 1.00 90.00 90 GLU A O 1
ATOM 747 N N . LYS A 1 91 ? -1.092 2.600 0.308 1.00 91.62 91 LYS A N 1
ATOM 748 C CA . LYS A 1 91 ? -1.743 3.490 1.274 1.00 91.62 91 LYS A CA 1
ATOM 749 C C . LYS A 1 91 ? -2.450 4.652 0.559 1.00 91.62 91 LYS A C 1
ATOM 751 O O . LYS A 1 91 ? -1.931 5.155 -0.436 1.00 91.62 91 LYS A O 1
ATOM 756 N N . PRO A 1 92 ? -3.597 5.113 1.083 1.00 90.69 92 PRO A N 1
ATOM 757 C CA . PRO A 1 92 ? -4.357 6.185 0.459 1.00 90.69 92 PRO A CA 1
ATOM 758 C C . PRO A 1 92 ? -3.657 7.540 0.606 1.00 90.69 92 PRO A C 1
ATOM 760 O O . PRO A 1 92 ? -3.020 7.819 1.631 1.00 90.69 92 PRO A O 1
ATOM 763 N N . PHE A 1 93 ? -3.859 8.411 -0.380 1.00 84.00 93 PHE A N 1
ATOM 764 C CA . PHE A 1 93 ? -3.458 9.814 -0.315 1.00 84.00 93 PHE A CA 1
ATOM 765 C C . PHE A 1 93 ? -4.469 10.644 0.494 1.00 84.00 93 PHE A C 1
ATOM 767 O O . PHE A 1 93 ? -5.638 10.260 0.647 1.00 84.00 93 PHE A O 1
ATOM 774 N N . PRO A 1 94 ? -4.055 11.811 1.022 1.00 81.75 94 PRO A N 1
ATOM 775 C CA . PRO A 1 94 ? -4.988 12.757 1.618 1.00 81.75 94 PRO A CA 1
ATOM 776 C C . PRO A 1 94 ? -6.125 13.106 0.647 1.00 81.75 94 PRO A C 1
ATOM 778 O O . PRO A 1 94 ? -5.881 13.559 -0.467 1.00 81.75 94 PRO A O 1
ATOM 781 N N . GLY A 1 95 ? -7.372 12.910 1.083 1.00 81.62 95 GLY A N 1
ATOM 782 C CA . GLY A 1 95 ? -8.568 13.213 0.290 1.00 81.62 95 GLY A CA 1
ATOM 783 C C . GLY A 1 95 ? -9.166 12.034 -0.484 1.00 81.62 95 GLY A C 1
ATOM 784 O O . GLY A 1 95 ? -10.232 12.206 -1.074 1.00 81.62 95 GLY A O 1
ATOM 785 N N . ASP A 1 96 ? -8.556 10.844 -0.446 1.00 84.88 96 ASP A N 1
ATOM 786 C CA . ASP A 1 96 ? -9.127 9.669 -1.110 1.00 84.88 96 ASP A CA 1
ATOM 787 C C . ASP A 1 96 ? -10.538 9.341 -0.567 1.00 84.88 96 ASP A C 1
ATOM 789 O O . ASP A 1 96 ? -10.731 9.189 0.645 1.00 84.88 96 ASP A O 1
ATOM 793 N N . PRO A 1 97 ? -11.551 9.187 -1.444 1.00 83.12 97 PRO A N 1
ATOM 794 C CA . PRO A 1 97 ? -12.961 9.199 -1.043 1.00 83.12 97 PRO A CA 1
ATOM 795 C C . PRO A 1 97 ? -13.424 7.927 -0.318 1.00 83.12 97 PRO A C 1
ATOM 797 O O . PRO A 1 97 ? -14.485 7.923 0.303 1.00 83.12 97 PRO A O 1
ATOM 800 N N . ASN A 1 98 ? -12.648 6.840 -0.389 1.00 86.88 98 ASN A N 1
ATOM 801 C CA . ASN A 1 98 ? -13.035 5.513 0.108 1.00 86.88 98 ASN A CA 1
ATOM 802 C C . ASN A 1 98 ? -12.319 5.100 1.400 1.00 86.88 98 ASN A C 1
ATOM 804 O O . ASN A 1 98 ? -12.315 3.922 1.770 1.00 86.88 98 ASN A O 1
ATOM 808 N N . VAL A 1 99 ? -11.730 6.069 2.100 1.00 93.56 99 VAL A N 1
ATOM 809 C CA . VAL A 1 99 ? -11.031 5.840 3.361 1.00 93.56 99 VAL A CA 1
ATOM 810 C C . VAL A 1 99 ? -12.012 5.921 4.530 1.00 93.56 99 VAL A C 1
ATOM 812 O O . VAL A 1 99 ? -12.694 6.927 4.730 1.00 93.56 99 VAL A O 1
ATOM 815 N N . LYS A 1 100 ? -12.060 4.870 5.348 1.00 94.44 100 LYS A N 1
ATOM 816 C CA . LYS A 1 100 ? -12.869 4.818 6.575 1.00 94.44 100 LYS A CA 1
ATOM 817 C C . LYS A 1 100 ? -11.967 4.802 7.799 1.00 94.44 100 LYS A C 1
ATOM 819 O O . LYS A 1 100 ? -10.862 4.282 7.740 1.00 94.44 100 LYS A O 1
ATOM 824 N N . HIS A 1 101 ? -12.449 5.347 8.910 1.00 95.06 101 HIS A N 1
ATOM 825 C CA . HIS A 1 101 ? -11.714 5.366 10.173 1.00 95.06 101 HIS A CA 1
ATOM 826 C C . HIS A 1 101 ? -12.590 4.819 11.300 1.00 95.06 101 HIS A C 1
ATOM 828 O O . HIS A 1 101 ? -13.770 5.161 11.379 1.00 95.06 101 HIS A O 1
ATOM 834 N N . ILE A 1 102 ? -12.004 4.009 12.179 1.00 95.81 102 ILE A N 1
ATOM 835 C CA . ILE A 1 102 ? -12.628 3.518 13.409 1.00 95.81 102 ILE A CA 1
ATOM 836 C C . ILE A 1 102 ? -11.756 3.979 14.584 1.00 95.81 102 ILE A C 1
ATOM 838 O O . ILE A 1 102 ? -10.592 3.583 14.648 1.00 95.81 102 ILE A O 1
ATOM 842 N N . PRO A 1 103 ? -12.263 4.818 15.504 1.00 96.25 103 PRO A N 1
ATOM 843 C CA . PRO A 1 103 ? -11.490 5.244 16.665 1.00 96.25 103 PRO A CA 1
ATOM 844 C C . PRO A 1 103 ? -11.263 4.076 17.630 1.00 96.25 103 PRO A C 1
ATOM 846 O O . PRO A 1 103 ? -12.168 3.277 17.876 1.00 96.25 103 PRO A O 1
ATOM 849 N N . ILE A 1 104 ? -10.065 4.000 18.208 1.00 96.38 104 ILE A N 1
ATOM 850 C CA . ILE A 1 104 ? -9.736 3.034 19.257 1.00 96.38 104 ILE A CA 1
ATOM 851 C C . ILE A 1 104 ? -10.093 3.678 20.609 1.00 96.38 104 ILE A C 1
ATOM 853 O O . ILE A 1 104 ? -9.501 4.707 20.957 1.00 96.38 104 ILE A O 1
ATOM 857 N N . PRO A 1 105 ? -11.042 3.117 21.388 1.00 92.69 105 PRO A N 1
ATOM 858 C CA . PRO A 1 105 ? -11.492 3.718 22.640 1.00 92.69 105 PRO A CA 1
ATOM 859 C C . PRO A 1 105 ? -10.345 3.987 23.616 1.00 92.69 105 PRO A C 1
ATOM 861 O O . PRO A 1 105 ? -9.435 3.171 23.760 1.00 92.69 105 PRO A O 1
ATOM 864 N N . ASN A 1 106 ? -10.428 5.110 24.335 1.00 91.88 106 ASN A N 1
ATOM 865 C CA . ASN A 1 106 ? -9.448 5.518 25.349 1.00 91.88 106 ASN A CA 1
ATOM 866 C C . ASN A 1 106 ? -8.008 5.646 24.809 1.00 91.88 106 ASN A C 1
ATOM 868 O O . ASN A 1 106 ? -7.046 5.357 25.521 1.00 91.88 106 ASN A O 1
ATOM 872 N N . SER A 1 107 ? -7.852 6.051 23.547 1.00 94.44 107 SER A N 1
ATOM 873 C CA . SER A 1 107 ? -6.555 6.338 22.930 1.00 94.44 107 SER A CA 1
ATOM 874 C C . SER A 1 107 ? -6.683 7.434 21.868 1.00 94.44 107 SER A C 1
ATOM 876 O O . SER A 1 107 ? -7.792 7.804 21.482 1.00 94.44 107 SER A O 1
ATOM 878 N N . ASN A 1 108 ? -5.550 7.934 21.381 1.00 96.31 108 ASN A N 1
ATOM 879 C CA . ASN A 1 108 ? -5.460 8.840 20.234 1.00 96.31 108 ASN A CA 1
ATOM 880 C C . ASN A 1 108 ? -5.306 8.098 18.890 1.00 96.31 108 ASN A C 1
ATOM 882 O O . ASN A 1 108 ? -5.106 8.739 17.857 1.00 96.31 108 ASN A O 1
ATOM 886 N N . TYR A 1 109 ? -5.411 6.767 18.887 1.00 97.69 109 TYR A N 1
ATOM 887 C CA . TYR A 1 109 ? -5.265 5.948 17.690 1.00 97.69 109 TYR A CA 1
ATOM 888 C C . TYR A 1 109 ? -6.601 5.666 16.997 1.00 97.69 109 TYR A C 1
ATOM 890 O O . TYR A 1 109 ? -7.673 5.606 17.607 1.00 97.69 109 TYR A O 1
ATOM 898 N N . LEU A 1 110 ? -6.518 5.437 15.693 1.00 97.44 110 LEU A N 1
ATOM 899 C CA . LEU A 1 110 ? -7.601 5.009 14.826 1.00 97.44 110 LEU A CA 1
ATOM 900 C C . LEU A 1 110 ? -7.116 3.850 13.963 1.00 97.44 110 LEU A C 1
ATOM 902 O O . LEU A 1 110 ? -5.954 3.802 13.563 1.00 97.44 110 LEU A O 1
ATOM 906 N N . LEU A 1 111 ? -8.035 2.957 13.622 1.00 97.88 111 LEU A N 1
ATOM 907 C CA . LEU A 1 111 ? -7.862 2.027 12.516 1.00 97.88 111 LEU A CA 1
ATOM 908 C C . LEU A 1 111 ? -8.350 2.723 11.248 1.00 97.88 111 LEU A C 1
ATOM 910 O O . LEU A 1 111 ? -9.507 3.155 11.190 1.00 97.88 111 LEU A O 1
ATOM 914 N N . ARG A 1 112 ? -7.491 2.850 10.241 1.00 97.69 112 ARG A N 1
ATOM 915 C CA . ARG A 1 112 ? -7.850 3.400 8.933 1.00 97.69 112 ARG A CA 1
ATOM 916 C C . ARG A 1 112 ? -7.961 2.262 7.932 1.00 97.69 112 ARG A C 1
ATOM 918 O O . ARG A 1 112 ? -7.092 1.408 7.868 1.00 97.69 112 ARG A O 1
ATOM 925 N N . PHE A 1 113 ? -9.033 2.262 7.150 1.00 97.19 113 PHE A N 1
ATOM 926 C CA . PHE A 1 113 ? -9.362 1.224 6.182 1.00 97.19 113 PHE A CA 1
ATOM 927 C C . PHE A 1 113 ? -9.503 1.823 4.788 1.00 97.19 113 PHE A C 1
ATOM 929 O O . PHE A 1 113 ? -10.151 2.861 4.631 1.00 97.19 113 PHE A O 1
ATOM 936 N N . TRP A 1 114 ? -8.999 1.131 3.770 1.00 95.44 114 TRP A N 1
ATOM 937 C CA . TRP A 1 114 ? -9.230 1.472 2.365 1.00 95.44 114 TRP A CA 1
ATOM 938 C C . TRP A 1 114 ? -9.362 0.212 1.493 1.00 95.44 114 TRP A C 1
ATOM 940 O O . TRP A 1 114 ? -8.850 -0.847 1.864 1.00 95.44 114 TRP A O 1
ATOM 950 N N . PRO A 1 115 ? -10.085 0.286 0.362 1.00 92.81 115 PRO A N 1
ATOM 951 C CA . PRO A 1 115 ? -10.296 -0.873 -0.498 1.00 92.81 115 PRO A CA 1
ATOM 952 C C . PRO A 1 115 ? -8.981 -1.393 -1.097 1.00 92.81 115 PRO A C 1
ATOM 954 O O . PRO A 1 115 ? -8.178 -0.594 -1.573 1.00 92.81 115 PRO A O 1
ATOM 957 N N . GLY A 1 116 ? -8.802 -2.717 -1.112 1.00 92.56 116 GLY A N 1
ATOM 958 C CA . GLY A 1 116 ? -7.812 -3.412 -1.941 1.00 92.56 116 GLY A CA 1
ATOM 959 C C . GLY A 1 116 ? -8.485 -4.122 -3.122 1.00 92.56 116 GLY A C 1
ATOM 960 O O . GLY A 1 116 ? -9.573 -3.721 -3.554 1.00 92.56 116 GLY A O 1
ATOM 961 N N . SER A 1 117 ? -7.880 -5.212 -3.605 1.00 90.69 117 SER A N 1
ATOM 962 C CA . SER A 1 117 ? -8.425 -6.043 -4.693 1.00 90.69 117 SER A CA 1
ATOM 963 C C . SER A 1 117 ? -9.873 -6.465 -4.424 1.00 90.69 117 SER A C 1
ATOM 965 O O . SER A 1 117 ? -10.205 -6.960 -3.344 1.00 90.69 117 SER A O 1
ATOM 967 N N . LEU A 1 118 ? -10.760 -6.253 -5.399 1.00 88.75 118 LEU A N 1
ATOM 968 C CA . LEU A 1 118 ? -12.149 -6.693 -5.299 1.00 88.75 118 LEU A CA 1
ATOM 969 C C . LEU A 1 118 ? -12.256 -8.186 -5.625 1.00 88.75 118 LEU A C 1
ATOM 971 O O . LEU A 1 118 ? -12.959 -8.902 -4.912 1.00 88.75 118 LEU A O 1
ATOM 975 N N . ALA A 1 119 ? -11.515 -8.662 -6.631 1.00 87.94 119 ALA A N 1
ATOM 976 C CA . ALA A 1 119 ? -11.480 -10.072 -7.023 1.00 87.94 119 ALA A CA 1
ATOM 977 C C . ALA A 1 119 ? -11.012 -10.993 -5.884 1.00 87.94 119 ALA A C 1
ATOM 979 O O . ALA A 1 119 ? -11.509 -12.110 -5.744 1.00 87.94 119 ALA A O 1
ATOM 980 N N . SER A 1 120 ? -10.104 -10.504 -5.036 1.00 88.94 120 SER A N 1
ATOM 981 C CA . SER A 1 120 ? -9.592 -11.238 -3.874 1.00 88.94 120 SER A CA 1
ATOM 982 C C . SER A 1 120 ? -10.341 -10.928 -2.573 1.00 88.94 120 SER A C 1
ATOM 984 O O . SER A 1 120 ? -9.925 -11.396 -1.512 1.00 88.94 120 SER A O 1
ATOM 986 N N . ALA A 1 121 ? -11.433 -10.155 -2.612 1.00 91.12 121 ALA A N 1
ATOM 987 C CA . ALA A 1 121 ? -12.166 -9.738 -1.413 1.00 91.12 121 ALA A CA 1
ATOM 988 C C . ALA A 1 121 ? -11.278 -9.012 -0.384 1.00 91.12 121 ALA A C 1
ATOM 990 O O . ALA A 1 121 ? -11.400 -9.264 0.812 1.00 91.12 121 ALA A O 1
ATOM 991 N N . GLU A 1 122 ? -10.321 -8.196 -0.830 1.00 93.75 122 GLU A N 1
ATOM 992 C CA . GLU A 1 122 ? -9.300 -7.591 0.027 1.00 93.75 122 GLU A CA 1
ATOM 993 C C . GLU A 1 122 ? -9.653 -6.183 0.482 1.00 93.75 122 GLU A C 1
ATOM 995 O O . GLU A 1 122 ? -9.980 -5.300 -0.315 1.00 93.75 122 GLU A O 1
ATOM 1000 N N . TYR A 1 123 ? -9.472 -5.949 1.776 1.00 94.69 123 TYR A N 1
ATOM 1001 C CA . TYR A 1 123 ? -9.521 -4.627 2.377 1.00 94.69 123 TYR A CA 1
ATOM 1002 C C . TYR A 1 123 ? -8.220 -4.373 3.126 1.00 94.69 123 TYR A C 1
ATOM 1004 O O . TYR A 1 123 ? -7.755 -5.217 3.895 1.00 94.69 123 TYR A O 1
ATOM 1012 N N . CYS A 1 124 ? -7.633 -3.206 2.921 1.00 97.12 124 CYS A N 1
ATOM 1013 C CA . CYS A 1 124 ? -6.398 -2.829 3.579 1.00 97.12 124 CYS A CA 1
ATOM 1014 C C . CYS A 1 124 ? -6.690 -2.042 4.856 1.00 97.12 124 CYS A C 1
ATOM 1016 O O . CYS A 1 124 ? -7.702 -1.337 4.952 1.00 97.12 124 CYS A O 1
ATOM 1018 N N . MET A 1 125 ? -5.806 -2.176 5.841 1.00 97.75 125 MET A N 1
ATOM 1019 C CA . MET A 1 125 ? -5.914 -1.480 7.116 1.00 97.75 125 MET A CA 1
ATOM 1020 C C . MET A 1 125 ? -4.543 -1.072 7.660 1.00 97.75 125 MET A C 1
ATOM 1022 O O . MET A 1 125 ? -3.574 -1.815 7.512 1.00 97.75 125 MET A O 1
ATOM 1026 N N . ASP A 1 126 ? -4.464 0.084 8.314 1.00 98.06 126 ASP A N 1
ATOM 1027 C CA . ASP A 1 126 ? -3.323 0.492 9.133 1.00 98.06 126 ASP A CA 1
ATOM 1028 C C . ASP A 1 126 ? -3.746 1.260 10.394 1.00 98.06 126 ASP A C 1
ATOM 1030 O O . ASP A 1 126 ? -4.926 1.561 10.611 1.00 98.06 126 ASP A O 1
ATOM 1034 N N . PHE A 1 127 ? -2.760 1.545 11.247 1.00 97.94 127 PHE A N 1
ATOM 1035 C CA . PHE A 1 127 ? -2.929 2.395 12.416 1.00 97.94 127 PHE A CA 1
ATOM 1036 C C . PHE A 1 127 ? -2.620 3.847 12.060 1.00 97.94 127 PHE A C 1
ATOM 1038 O O . PHE A 1 127 ? -1.675 4.156 11.334 1.00 97.94 127 PHE A O 1
ATOM 1045 N N . VAL A 1 128 ? -3.419 4.751 12.611 1.00 97.50 128 VAL A N 1
ATOM 1046 C CA . VAL A 1 128 ? -3.253 6.196 12.474 1.00 97.50 128 VAL A CA 1
ATOM 1047 C C . VAL A 1 128 ? -3.297 6.819 13.857 1.00 97.50 128 VAL A C 1
ATOM 1049 O O . VAL A 1 128 ? -4.194 6.524 14.642 1.00 97.50 128 VAL A O 1
ATOM 1052 N N . GLU A 1 129 ? -2.358 7.704 14.152 1.00 97.50 129 GLU A N 1
ATOM 1053 C CA . GLU A 1 129 ? -2.360 8.519 15.360 1.00 97.50 129 GLU A CA 1
ATOM 1054 C C . GLU A 1 129 ? -2.939 9.902 15.056 1.00 97.50 129 GLU A C 1
ATOM 1056 O O . GLU A 1 129 ? -2.551 10.541 14.077 1.00 97.50 129 GLU A O 1
ATOM 1061 N N . THR A 1 130 ? -3.864 10.372 15.895 1.00 96.94 130 THR A N 1
ATOM 1062 C CA . THR A 1 130 ? -4.280 11.779 15.892 1.00 96.94 130 THR A CA 1
ATOM 1063 C C . THR A 1 130 ? -3.376 12.575 16.822 1.00 96.94 130 THR A C 1
ATOM 1065 O O . THR A 1 130 ? -3.354 12.353 18.035 1.00 96.94 130 THR A O 1
ATOM 1068 N N . GLN A 1 131 ? -2.647 13.516 16.238 1.00 95.62 131 GLN A N 1
ATOM 1069 C CA . GLN A 1 131 ? -1.785 14.457 16.936 1.00 95.62 131 GLN A CA 1
ATOM 1070 C C . GLN A 1 131 ? -2.615 15.539 17.657 1.00 95.62 131 GLN A C 1
ATOM 1072 O O . GLN A 1 131 ? -3.774 15.775 17.299 1.00 95.62 131 GLN A O 1
ATOM 1077 N N . PRO A 1 132 ? -2.050 16.257 18.650 1.00 93.75 132 PRO A N 1
ATOM 1078 C CA . PRO A 1 132 ? -2.768 17.306 19.387 1.00 93.75 132 PRO A CA 1
ATOM 1079 C C . PRO A 1 132 ? -3.315 18.450 18.517 1.00 93.75 132 PRO A C 1
ATOM 1081 O O . PRO A 1 132 ? -4.301 19.084 18.881 1.00 93.75 132 PRO A O 1
ATOM 1084 N N . ASN A 1 133 ? -2.691 18.708 17.363 1.00 93.69 133 ASN A N 1
ATOM 1085 C CA . ASN A 1 133 ? -3.134 19.691 16.368 1.00 93.69 133 ASN A CA 1
ATOM 1086 C C . ASN A 1 133 ? -4.286 19.178 15.470 1.00 93.69 133 ASN A C 1
ATOM 1088 O O . ASN A 1 133 ? -4.735 19.904 14.585 1.00 93.69 133 ASN A O 1
ATOM 1092 N N . GLY A 1 134 ? -4.755 17.942 15.678 1.00 91.75 134 GLY A N 1
ATOM 1093 C CA . GLY A 1 134 ? -5.786 17.280 14.876 1.00 91.75 134 GLY A CA 1
ATOM 1094 C C . GLY A 1 134 ? -5.268 16.591 13.609 1.00 91.75 134 GLY A C 1
ATOM 1095 O O . GLY A 1 134 ? -6.052 15.946 12.909 1.00 91.75 134 GLY A O 1
ATOM 1096 N N . GLU A 1 135 ? -3.971 16.697 13.315 1.00 92.69 135 GLU A N 1
ATOM 1097 C CA . GLU A 1 135 ? -3.338 16.018 12.188 1.00 92.69 135 GLU A CA 1
ATOM 1098 C C . GLU A 1 135 ? -3.313 14.506 12.410 1.00 92.69 135 GLU A C 1
ATOM 1100 O O . GLU A 1 135 ? -3.206 14.018 13.535 1.00 92.69 135 GLU A O 1
ATOM 1105 N N . ARG A 1 136 ? -3.444 13.754 11.320 1.00 94.12 136 ARG A N 1
ATOM 1106 C CA . ARG A 1 136 ? -3.493 12.296 11.342 1.00 94.12 136 ARG A CA 1
ATOM 1107 C C . ARG A 1 136 ? -2.286 11.732 10.619 1.00 94.12 136 ARG A C 1
ATOM 1109 O O . ARG A 1 136 ? -2.145 11.949 9.418 1.00 94.12 136 ARG A O 1
ATOM 1116 N N . THR A 1 137 ? -1.492 10.946 11.332 1.00 95.00 137 THR A N 1
ATOM 1117 C CA . THR A 1 137 ? -0.258 10.357 10.804 1.00 95.00 137 THR A CA 1
ATOM 1118 C C . THR A 1 137 ? -0.348 8.843 10.866 1.00 95.00 137 THR A C 1
ATOM 1120 O O . THR A 1 137 ? -0.713 8.284 11.900 1.00 95.00 137 THR A O 1
ATOM 1123 N N . ALA A 1 138 ? -0.042 8.167 9.758 1.00 96.19 138 ALA A N 1
ATOM 1124 C CA . ALA A 1 138 ? 0.060 6.713 9.753 1.00 96.19 138 ALA A CA 1
ATOM 1125 C C . ALA A 1 138 ? 1.224 6.274 10.651 1.00 96.19 138 ALA A C 1
ATOM 1127 O O . ALA A 1 138 ? 2.315 6.839 10.581 1.00 96.19 138 ALA A O 1
ATOM 1128 N N . VAL A 1 139 ? 0.991 5.264 11.480 1.00 97.12 139 VAL A N 1
ATOM 1129 C CA . VAL A 1 139 ? 1.987 4.685 12.386 1.00 97.12 139 VAL A CA 1
ATOM 1130 C C . VAL A 1 139 ? 2.011 3.172 12.205 1.00 97.12 139 VAL A C 1
ATOM 1132 O O . VAL A 1 139 ? 1.039 2.573 11.742 1.00 97.12 139 VAL A O 1
ATOM 1135 N N . ASN A 1 140 ? 3.131 2.544 12.561 1.00 97.56 140 ASN A N 1
ATOM 1136 C CA . ASN A 1 140 ? 3.160 1.087 12.678 1.00 97.56 140 ASN A CA 1
ATOM 1137 C C . ASN A 1 140 ? 2.260 0.654 13.846 1.00 97.56 140 ASN A C 1
ATOM 1139 O O . ASN A 1 140 ? 1.863 1.493 14.661 1.00 97.56 140 ASN A O 1
ATOM 1143 N N . ALA A 1 141 ? 1.921 -0.633 13.929 1.00 96.00 141 ALA A N 1
ATOM 1144 C CA . ALA A 1 141 ? 1.116 -1.147 15.028 1.00 96.00 141 ALA A CA 1
ATOM 1145 C C . ALA A 1 141 ? 1.759 -0.739 16.369 1.00 96.00 141 ALA A C 1
ATOM 1147 O O . ALA A 1 141 ? 2.914 -1.102 16.618 1.00 96.00 141 ALA A O 1
ATOM 1148 N N . PRO A 1 142 ? 1.063 0.042 17.222 1.00 95.00 142 PRO A N 1
ATOM 1149 C CA . PRO A 1 142 ? 1.655 0.501 18.468 1.00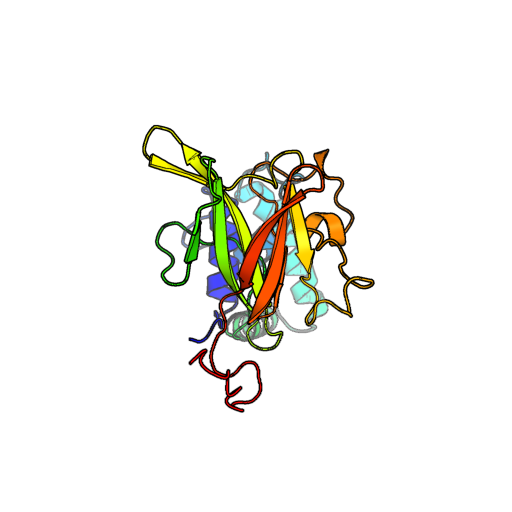 95.00 142 PRO A CA 1
ATOM 1150 C C . PRO A 1 142 ? 1.983 -0.681 19.379 1.00 95.00 142 PRO A C 1
ATOM 1152 O O . PRO A 1 142 ? 1.363 -1.744 19.297 1.00 95.00 142 PRO A O 1
ATOM 1155 N N . GLU A 1 143 ? 2.944 -0.493 20.279 1.00 92.31 143 GLU A N 1
ATOM 1156 C CA . GLU A 1 143 ? 3.412 -1.571 21.145 1.00 92.31 143 GLU A CA 1
ATOM 1157 C C . GLU A 1 143 ? 2.257 -2.247 21.905 1.00 92.31 143 GLU A C 1
ATOM 1159 O O . GLU A 1 143 ? 1.350 -1.606 22.445 1.00 92.31 143 GLU A O 1
ATOM 1164 N N . GLY A 1 144 ? 2.282 -3.580 21.915 1.00 92.50 144 GLY A N 1
ATOM 1165 C CA . GLY A 1 144 ? 1.281 -4.407 22.574 1.00 92.50 144 GLY A CA 1
ATOM 1166 C C . GLY A 1 144 ? -0.040 -4.550 21.817 1.00 92.50 144 GLY A C 1
ATOM 1167 O O . GLY A 1 144 ? -0.842 -5.387 22.238 1.00 92.50 144 GLY A O 1
ATOM 1168 N N . TYR A 1 145 ? -0.275 -3.801 20.731 1.00 95.56 145 TYR A N 1
ATOM 1169 C CA . TYR A 1 145 ? -1.444 -3.994 19.874 1.00 95.56 145 TYR A CA 1
ATOM 1170 C C . TYR A 1 145 ? -1.249 -5.167 18.912 1.00 95.56 145 TYR A C 1
ATOM 1172 O O . TYR A 1 145 ? -0.187 -5.355 18.326 1.00 95.56 145 TYR A O 1
ATOM 1180 N N . ALA A 1 146 ? -2.313 -5.941 18.716 1.00 95.12 146 ALA A N 1
ATOM 1181 C CA . ALA A 1 146 ? -2.368 -7.013 17.732 1.00 95.12 146 ALA A CA 1
ATOM 1182 C C . ALA A 1 146 ? -3.772 -7.130 17.137 1.00 95.12 146 ALA A C 1
ATOM 1184 O O . ALA A 1 146 ? -4.774 -6.804 17.780 1.00 95.12 146 ALA A O 1
ATOM 1185 N N . ILE A 1 147 ? -3.840 -7.646 15.912 1.00 95.50 147 ILE A N 1
ATOM 1186 C CA . ILE A 1 147 ? -5.094 -7.953 15.226 1.00 95.50 147 ILE A CA 1
ATOM 1187 C C . ILE A 1 147 ? -5.248 -9.464 15.180 1.00 95.50 147 ILE A C 1
ATOM 1189 O O . ILE A 1 147 ? -4.313 -10.177 14.822 1.00 95.50 147 ILE A O 1
ATOM 1193 N N . ARG A 1 148 ? -6.427 -9.970 15.529 1.00 93.56 148 ARG A N 1
ATOM 1194 C CA . ARG A 1 148 ? -6.745 -11.399 15.426 1.00 93.56 148 ARG A CA 1
ATOM 1195 C C . ARG A 1 148 ? -8.017 -11.598 14.629 1.00 93.56 148 ARG A C 1
ATOM 1197 O O . ARG A 1 148 ? -8.926 -10.774 14.709 1.00 93.56 148 ARG A O 1
ATOM 1204 N N . ALA A 1 149 ? -8.105 -12.707 13.907 1.00 90.81 149 ALA A N 1
ATOM 1205 C CA . ALA A 1 149 ? -9.391 -13.151 13.389 1.00 90.81 149 ALA A CA 1
ATOM 1206 C C . ALA A 1 149 ? -10.320 -13.456 14.573 1.00 90.81 149 ALA A C 1
ATOM 1208 O O . ALA A 1 149 ? -9.938 -14.200 15.480 1.00 90.81 149 ALA A O 1
ATOM 1209 N N . ALA A 1 150 ? -11.515 -12.862 14.588 1.00 86.50 150 ALA A N 1
ATOM 1210 C CA . ALA A 1 150 ? -12.516 -13.218 15.582 1.00 86.50 150 ALA A CA 1
ATOM 1211 C C . ALA A 1 150 ? -13.102 -14.594 15.234 1.00 86.50 150 ALA A C 1
ATOM 1213 O O . ALA A 1 150 ? -13.260 -14.920 14.052 1.00 86.50 150 ALA A O 1
ATOM 1214 N N . PRO A 1 151 ? -13.461 -15.409 16.234 1.00 78.19 151 PRO A N 1
ATOM 1215 C CA . PRO A 1 151 ? -14.101 -16.677 15.954 1.00 78.19 151 PRO A CA 1
ATOM 1216 C C . PRO A 1 151 ? -15.512 -16.406 15.420 1.00 78.19 151 PRO A C 1
ATOM 1218 O O . PRO A 1 151 ? -16.247 -15.589 15.973 1.00 78.19 151 PRO A O 1
ATOM 1221 N N . MET A 1 152 ? -15.915 -17.121 14.366 1.00 70.62 152 MET A N 1
ATOM 1222 C CA . MET A 1 152 ? -17.269 -16.999 13.800 1.00 70.62 152 MET A CA 1
ATOM 1223 C C . MET A 1 152 ? -18.363 -17.351 14.817 1.00 70.62 152 MET A C 1
ATOM 1225 O O . MET A 1 152 ? -19.499 -16.900 14.695 1.00 70.62 152 MET A O 1
ATOM 1229 N N . ALA A 1 153 ? -18.016 -18.146 15.829 1.00 68.19 153 ALA A N 1
ATOM 1230 C CA . ALA A 1 1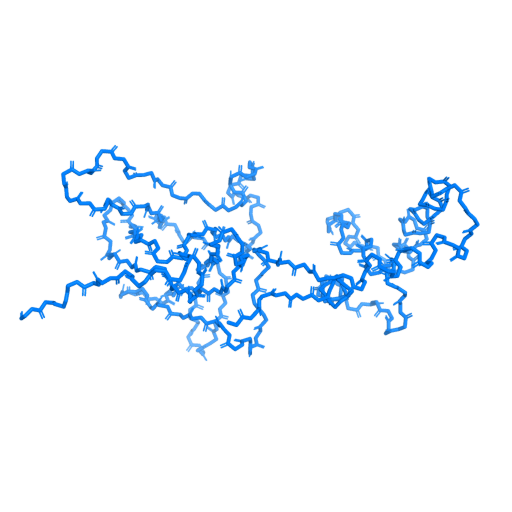53 ? -18.881 -18.481 16.940 1.00 68.19 153 ALA A CA 1
ATOM 1231 C C . ALA A 1 153 ? -18.067 -18.730 18.223 1.00 68.19 153 ALA A C 1
ATOM 1233 O O . ALA A 1 153 ? -16.937 -19.212 18.131 1.00 68.19 153 ALA A O 1
ATOM 1234 N N . PRO A 1 154 ? -18.626 -18.490 19.427 1.00 67.38 154 PRO A N 1
ATOM 1235 C CA . PRO A 1 154 ? -17.901 -18.652 20.693 1.00 67.38 154 PRO A CA 1
ATOM 1236 C C . PRO A 1 154 ? -17.288 -20.045 20.910 1.00 67.38 154 PRO A C 1
ATOM 1238 O O . PRO A 1 154 ? -16.249 -20.168 21.549 1.00 67.38 154 PRO A O 1
ATOM 1241 N N . TRP A 1 155 ? -17.896 -21.096 20.350 1.00 67.31 155 TRP A N 1
ATOM 1242 C CA . TRP A 1 155 ? -17.395 -22.473 20.450 1.00 67.31 155 TRP A CA 1
ATOM 1243 C C . TRP A 1 155 ? -16.237 -22.791 19.487 1.00 67.31 155 TRP A C 1
ATOM 1245 O O . TRP A 1 155 ? -15.642 -23.859 19.587 1.00 67.31 155 TRP A O 1
ATOM 1255 N N . MET A 1 156 ? -15.893 -21.878 18.570 1.00 64.88 156 MET A N 1
ATOM 1256 C CA . MET A 1 156 ? -14.770 -22.003 17.627 1.00 64.88 156 MET A CA 1
ATOM 1257 C C . MET A 1 156 ? -13.515 -21.239 18.091 1.00 64.88 156 MET A C 1
ATOM 1259 O O . MET A 1 156 ? -12.635 -20.950 17.287 1.00 64.88 156 MET A O 1
ATOM 1263 N N . ALA A 1 157 ? -13.410 -20.888 19.376 1.00 58.88 157 ALA A N 1
ATOM 1264 C CA . ALA A 1 157 ? -12.336 -20.039 19.906 1.00 58.88 157 ALA A CA 1
ATOM 1265 C C . ALA A 1 157 ? -10.902 -20.574 19.677 1.00 58.88 157 ALA A C 1
ATOM 1267 O O . ALA A 1 157 ? -9.941 -19.812 19.749 1.00 58.88 157 ALA A O 1
ATOM 1268 N N . THR A 1 158 ? -10.736 -21.863 19.376 1.00 51.84 158 THR A N 1
ATOM 1269 C CA . THR A 1 158 ? -9.436 -22.522 19.177 1.00 51.84 158 THR A CA 1
ATOM 1270 C C . THR A 1 158 ? -8.697 -22.137 17.890 1.00 51.84 158 THR A C 1
ATOM 1272 O O . THR A 1 158 ? -7.541 -22.527 17.745 1.00 51.84 158 THR A O 1
ATOM 1275 N N . VAL A 1 159 ? -9.301 -21.367 16.973 1.00 55.81 159 VAL A N 1
ATOM 1276 C CA . VAL A 1 159 ? -8.693 -21.010 15.668 1.00 55.81 159 VAL A CA 1
ATOM 1277 C C . VAL A 1 159 ? -8.396 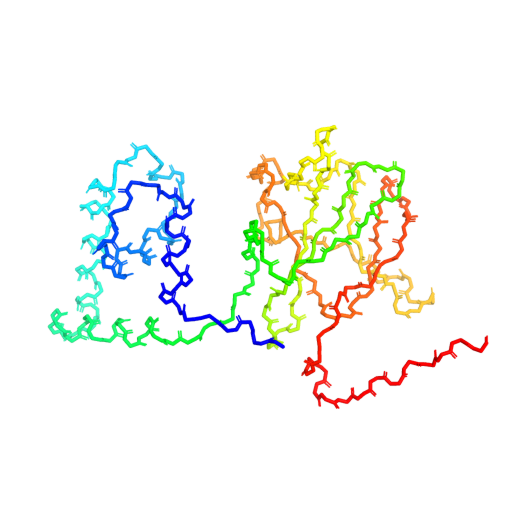-19.515 15.475 1.00 55.81 159 VAL A C 1
ATOM 1279 O O . VAL A 1 159 ? -8.114 -19.084 14.359 1.00 55.81 159 VAL A O 1
ATOM 1282 N N . CYS A 1 160 ? -8.416 -18.701 16.534 1.00 67.81 160 CYS A N 1
ATOM 1283 C CA . CYS A 1 160 ? -8.129 -17.266 16.420 1.00 67.81 160 CYS A CA 1
ATOM 1284 C C . CYS A 1 160 ? -6.631 -17.009 16.185 1.00 67.81 160 CYS A C 1
ATOM 1286 O O . CYS A 1 160 ? -5.851 -16.873 17.128 1.00 67.81 160 CYS A O 1
ATOM 1288 N N . THR A 1 161 ? -6.215 -16.951 14.920 1.00 82.62 161 THR A N 1
ATOM 1289 C CA . THR A 1 161 ? -4.833 -16.629 14.539 1.00 82.62 161 THR A CA 1
ATOM 1290 C C . THR A 1 161 ? -4.604 -15.115 14.541 1.00 82.62 161 THR A C 1
ATOM 1292 O O . THR A 1 161 ? -5.469 -14.340 14.122 1.00 82.62 161 THR A O 1
ATOM 1295 N N . GLU A 1 162 ? -3.431 -14.687 15.015 1.00 91.38 162 GLU A N 1
ATOM 1296 C CA . GLU A 1 162 ? -2.950 -13.318 14.811 1.00 91.38 162 GLU A CA 1
ATOM 1297 C C . GLU A 1 162 ? -2.782 -13.045 13.315 1.00 91.38 162 GLU A C 1
ATOM 1299 O O . GLU A 1 162 ? -2.148 -13.816 12.591 1.00 91.38 162 GLU A O 1
ATOM 1304 N N . ILE A 1 163 ? -3.351 -11.935 12.858 1.00 94.50 163 ILE A N 1
ATOM 1305 C CA . ILE A 1 163 ? -3.190 -11.447 11.497 1.00 94.50 163 ILE A CA 1
ATOM 1306 C C . ILE A 1 163 ? -1.888 -10.656 11.460 1.00 94.50 163 ILE A C 1
ATOM 1308 O O . ILE A 1 163 ? -1.761 -9.614 12.102 1.00 94.50 163 ILE A O 1
ATOM 1312 N N . LYS A 1 164 ? -0.913 -11.165 10.709 1.00 95.19 164 LYS A N 1
ATOM 1313 C CA . LYS A 1 164 ? 0.351 -10.466 10.477 1.00 95.19 164 LYS A CA 1
ATOM 1314 C C . LYS A 1 164 ? 0.147 -9.331 9.476 1.00 95.19 164 LYS A C 1
ATOM 1316 O O . LYS A 1 164 ? -0.669 -9.449 8.562 1.00 95.19 164 LYS A O 1
ATOM 1321 N N . SER A 1 165 ? 0.915 -8.258 9.633 1.00 97.06 165 SER A N 1
ATOM 1322 C CA . SER A 1 165 ? 1.055 -7.246 8.589 1.00 97.06 165 SER A CA 1
ATOM 1323 C C . SER A 1 165 ? 1.671 -7.858 7.332 1.00 97.06 165 SER A C 1
ATOM 1325 O O . SER A 1 165 ? 2.334 -8.902 7.396 1.00 97.06 165 SER A O 1
ATOM 1327 N N . ILE A 1 166 ? 1.440 -7.228 6.181 1.00 96.19 166 ILE A N 1
ATOM 1328 C CA . ILE A 1 166 ? 1.962 -7.707 4.899 1.00 96.19 166 ILE A CA 1
ATOM 1329 C C . ILE A 1 166 ? 3.495 -7.766 4.939 1.00 96.19 166 ILE A C 1
ATOM 1331 O O . ILE A 1 166 ? 4.080 -8.761 4.523 1.00 96.19 166 ILE A O 1
ATOM 1335 N N . GLU A 1 167 ? 4.142 -6.777 5.557 1.00 96.00 167 GLU A N 1
ATOM 1336 C CA . GLU A 1 167 ? 5.594 -6.728 5.732 1.00 96.00 167 GLU A CA 1
ATOM 1337 C C . GLU A 1 167 ? 6.101 -7.951 6.506 1.00 96.00 167 GLU A C 1
ATOM 1339 O O . GLU A 1 167 ? 6.992 -8.665 6.043 1.00 96.00 167 GLU A O 1
ATOM 1344 N N . ARG A 1 168 ? 5.483 -8.247 7.659 1.00 95.12 168 ARG A N 1
ATOM 1345 C CA . ARG A 1 168 ? 5.850 -9.400 8.497 1.00 95.12 168 ARG A CA 1
ATOM 1346 C C . ARG A 1 168 ? 5.553 -10.728 7.802 1.00 95.12 168 ARG A C 1
ATOM 1348 O O . ARG A 1 168 ? 6.289 -11.694 8.001 1.00 95.12 168 ARG A O 1
ATOM 1355 N N . ALA A 1 169 ? 4.486 -10.803 7.006 1.00 93.44 169 ALA A N 1
ATOM 1356 C CA . ALA A 1 169 ? 4.156 -11.989 6.219 1.00 93.44 169 ALA A CA 1
ATOM 1357 C C . ALA A 1 169 ? 5.207 -12.270 5.129 1.00 93.44 169 ALA A C 1
ATOM 1359 O O . ALA A 1 169 ? 5.537 -13.433 4.905 1.00 93.44 169 ALA A O 1
ATOM 1360 N N . TYR A 1 170 ? 5.793 -11.224 4.538 1.00 91.75 170 TYR A N 1
ATOM 1361 C CA . TYR A 1 170 ? 6.930 -11.316 3.612 1.00 91.75 170 TYR A CA 1
ATOM 1362 C C . TYR A 1 170 ? 8.301 -11.396 4.311 1.00 91.75 170 TYR A C 1
ATOM 1364 O O . TYR A 1 170 ? 9.338 -11.309 3.659 1.00 91.75 170 TYR A O 1
ATOM 1372 N N . GLY A 1 171 ? 8.331 -11.596 5.632 1.00 93.12 171 GLY A N 1
ATOM 1373 C CA . GLY A 1 171 ? 9.566 -11.833 6.382 1.00 93.12 171 GLY A CA 1
ATOM 1374 C C . GLY A 1 171 ? 10.353 -10.576 6.759 1.00 93.12 171 GLY A C 1
ATOM 1375 O O . GLY A 1 171 ? 11.488 -10.692 7.221 1.00 93.12 171 GLY A O 1
ATOM 1376 N N . VAL A 1 172 ? 9.777 -9.379 6.611 1.00 92.31 172 VAL A N 1
ATOM 1377 C CA . VAL A 1 172 ? 10.393 -8.146 7.118 1.00 92.31 172 VAL A CA 1
ATOM 1378 C C . VAL A 1 172 ? 10.317 -8.149 8.645 1.00 92.31 172 VAL A C 1
ATOM 1380 O O . VAL A 1 172 ? 9.237 -8.247 9.232 1.00 92.31 172 VAL A O 1
ATOM 1383 N N . ALA A 1 173 ? 11.478 -8.060 9.296 1.00 92.62 173 ALA A N 1
ATOM 1384 C CA . ALA A 1 173 ? 11.561 -7.947 10.749 1.00 92.62 173 ALA A CA 1
ATOM 1385 C C . ALA A 1 173 ? 10.884 -6.644 11.224 1.00 92.62 173 ALA A C 1
ATOM 1387 O O . ALA A 1 173 ? 11.058 -5.626 10.549 1.00 92.62 173 ALA A O 1
ATOM 1388 N N . PRO A 1 174 ? 10.146 -6.634 12.354 1.00 90.88 174 PRO A N 1
ATOM 1389 C CA . PRO A 1 174 ? 9.421 -5.451 12.831 1.00 90.88 174 PRO A CA 1
ATOM 1390 C C . PRO A 1 174 ? 10.270 -4.176 12.9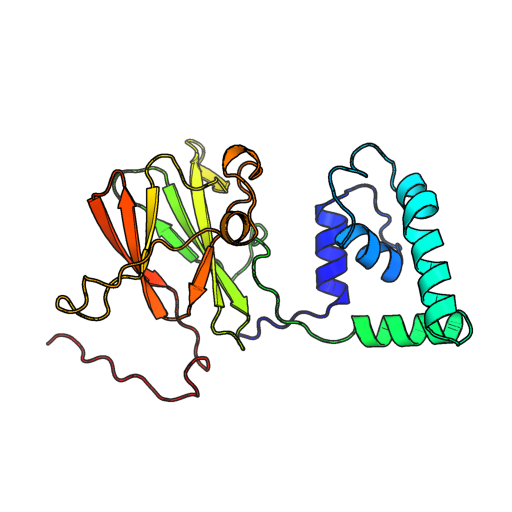00 1.00 90.88 174 PRO A C 1
ATOM 1392 O O . PRO A 1 174 ? 9.810 -3.103 12.521 1.00 90.88 174 PRO A O 1
ATOM 1395 N N . GLU A 1 175 ? 11.537 -4.300 13.293 1.00 92.25 175 GLU A N 1
ATOM 1396 C CA . GLU A 1 175 ? 12.487 -3.190 13.444 1.00 92.25 175 GLU A CA 1
ATOM 1397 C C . GLU A 1 175 ? 12.927 -2.599 12.096 1.00 92.25 175 GLU A C 1
ATOM 1399 O O . GLU A 1 175 ? 13.440 -1.484 12.036 1.00 92.25 175 GLU A O 1
ATOM 1404 N N . ARG A 1 176 ? 12.737 -3.351 11.006 1.00 93.19 176 ARG A N 1
ATOM 1405 C CA . ARG A 1 176 ? 13.030 -2.928 9.632 1.00 93.19 176 ARG A CA 1
ATOM 1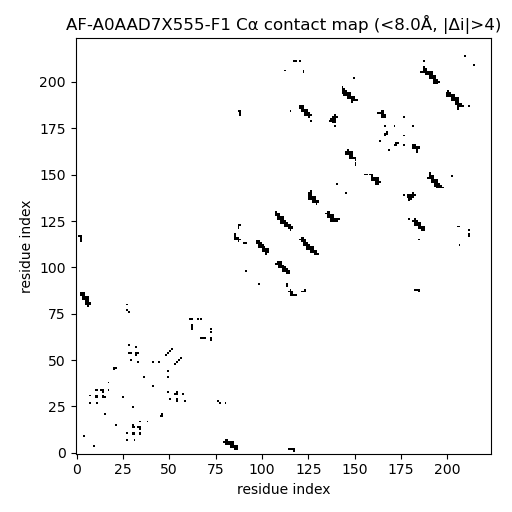406 C C . ARG A 1 176 ? 11.804 -2.366 8.916 1.00 93.19 176 ARG A C 1
ATOM 1408 O O . ARG A 1 176 ? 11.938 -1.870 7.798 1.00 93.19 176 ARG A O 1
ATOM 1415 N N . ILE A 1 177 ? 10.618 -2.440 9.523 1.00 94.19 177 ILE A N 1
ATOM 1416 C CA . ILE A 1 177 ? 9.419 -1.828 8.953 1.00 94.19 177 ILE A CA 1
ATOM 1417 C C . ILE A 1 177 ? 9.526 -0.320 9.147 1.00 94.19 177 ILE A C 1
ATOM 1419 O O . ILE A 1 177 ? 9.558 0.180 10.272 1.00 94.19 177 ILE A O 1
ATOM 1423 N N . LYS A 1 178 ? 9.576 0.414 8.035 1.00 92.88 178 LYS A N 1
ATOM 1424 C CA . LYS A 1 178 ? 9.692 1.875 8.050 1.00 92.88 178 LYS A CA 1
ATOM 1425 C C . LYS A 1 178 ? 8.536 2.496 8.851 1.00 92.88 178 LYS A C 1
ATOM 1427 O O . LYS A 1 178 ? 7.420 1.974 8.797 1.00 92.88 178 LYS A O 1
ATOM 1432 N N . PRO A 1 179 ? 8.777 3.580 9.610 1.00 95.31 179 PRO A N 1
ATOM 1433 C CA . PRO A 1 179 ? 7.731 4.215 10.402 1.00 95.31 179 PRO A CA 1
ATOM 1434 C C . PRO A 1 179 ? 6.526 4.601 9.546 1.00 95.31 179 PRO A C 1
ATOM 1436 O O . PRO A 1 179 ? 6.672 5.293 8.541 1.00 95.31 179 PRO A O 1
ATOM 1439 N N . GLY A 1 180 ? 5.341 4.150 9.953 1.00 95.19 180 GLY A N 1
ATOM 1440 C CA . GLY A 1 180 ? 4.095 4.476 9.271 1.00 95.19 180 GLY A CA 1
ATOM 1441 C C . GLY A 1 180 ? 3.850 3.691 7.987 1.00 95.19 180 GLY A C 1
ATOM 1442 O O . GLY A 1 180 ? 2.874 3.993 7.308 1.00 95.19 180 GLY A O 1
ATOM 1443 N N . GLU A 1 181 ? 4.660 2.680 7.659 1.00 94.94 181 GLU A N 1
ATOM 1444 C CA . GLU A 1 181 ? 4.483 1.846 6.459 1.00 94.94 181 GLU A CA 1
ATOM 1445 C C . GLU A 1 181 ? 3.742 0.532 6.732 1.00 94.94 181 GLU A C 1
ATOM 1447 O O . GLU A 1 181 ? 3.151 -0.024 5.801 1.00 94.94 181 GLU A O 1
ATOM 1452 N N . GLU A 1 182 ? 3.703 0.066 7.988 1.00 97.56 182 GLU A N 1
ATOM 1453 C CA . GLU A 1 182 ? 3.045 -1.197 8.335 1.00 97.56 182 GLU A CA 1
ATOM 1454 C C . GLU A 1 182 ? 1.557 -1.174 7.967 1.00 97.56 182 GLU A C 1
ATOM 1456 O O . GLU A 1 182 ? 0.857 -0.170 8.174 1.00 97.56 182 GLU A O 1
ATOM 1461 N N . LYS A 1 183 ? 1.076 -2.281 7.397 1.00 97.38 183 LYS A N 1
ATOM 1462 C CA . LYS A 1 183 ? -0.314 -2.433 6.953 1.00 97.38 183 LYS A CA 1
ATOM 1463 C C . LYS A 1 183 ? -0.750 -3.892 6.917 1.00 97.38 183 LYS A C 1
ATOM 1465 O O . LYS A 1 183 ? 0.053 -4.815 6.805 1.00 97.38 183 LYS A O 1
ATOM 1470 N N . PHE A 1 184 ? -2.056 -4.100 6.977 1.00 97.75 184 PHE A N 1
ATOM 1471 C CA . PHE A 1 184 ? -2.698 -5.406 7.038 1.00 97.75 184 PHE A CA 1
ATOM 1472 C C . PHE A 1 184 ? -3.610 -5.588 5.827 1.00 97.75 184 PHE A C 1
ATOM 1474 O O . PHE A 1 184 ? -4.316 -4.657 5.437 1.00 97.75 184 PHE A O 1
ATOM 1481 N N . ILE A 1 185 ? -3.623 -6.796 5.262 1.00 96.38 185 ILE A N 1
ATOM 1482 C CA . ILE A 1 185 ? -4.632 -7.215 4.285 1.00 96.38 185 ILE A CA 1
ATOM 1483 C C . ILE A 1 185 ? -5.647 -8.086 5.021 1.00 96.38 185 ILE A C 1
ATOM 1485 O O . ILE A 1 185 ? -5.306 -9.120 5.597 1.00 96.38 185 ILE A O 1
ATOM 1489 N N . LEU A 1 186 ? -6.895 -7.639 5.012 1.00 95.25 186 LEU A N 1
ATOM 1490 C CA . LEU A 1 186 ? -8.047 -8.305 5.603 1.00 95.25 186 LEU A CA 1
ATOM 1491 C C . LEU A 1 186 ? -9.034 -8.696 4.500 1.00 95.25 186 LEU A C 1
ATOM 1493 O O . LEU A 1 186 ? -8.857 -8.319 3.340 1.00 95.25 186 LEU A O 1
ATOM 1497 N N . ARG A 1 187 ? -10.087 -9.436 4.860 1.00 92.06 187 ARG A N 1
ATOM 1498 C CA . ARG A 1 187 ? -11.164 -9.785 3.926 1.00 92.06 187 ARG A CA 1
ATOM 1499 C C . ARG A 1 187 ? -12.420 -8.952 4.167 1.00 92.06 187 ARG A C 1
ATOM 1501 O O . ARG A 1 187 ? -12.744 -8.664 5.319 1.00 92.06 187 ARG A O 1
ATOM 1508 N N . ASP A 1 188 ? -13.135 -8.586 3.106 1.00 90.56 188 ASP A N 1
ATOM 1509 C CA . ASP A 1 188 ? -14.428 -7.893 3.203 1.00 90.56 188 ASP A CA 1
ATOM 1510 C C . ASP A 1 188 ? -15.379 -8.619 4.174 1.00 90.56 188 ASP A C 1
ATOM 1512 O O . ASP A 1 188 ? -15.561 -9.835 4.101 1.00 90.56 188 ASP A O 1
ATOM 1516 N N . GLY A 1 189 ? -15.987 -7.876 5.103 1.00 89.31 189 GLY A N 1
ATOM 1517 C CA . GLY A 1 189 ? -16.930 -8.421 6.090 1.00 89.31 189 GLY A CA 1
ATOM 1518 C C . GLY A 1 189 ? -16.313 -9.327 7.164 1.00 89.31 189 GLY A C 1
ATOM 1519 O O . GLY A 1 189 ? -17.042 -9.843 8.012 1.00 89.31 189 GLY A O 1
ATOM 1520 N N . MET A 1 190 ? -14.992 -9.530 7.158 1.00 90.06 190 MET A N 1
ATOM 1521 C CA . MET A 1 190 ? -14.297 -10.283 8.200 1.00 90.06 190 MET A CA 1
ATOM 1522 C C . MET A 1 190 ? -14.479 -9.599 9.556 1.00 90.06 190 MET A C 1
ATOM 1524 O O . MET A 1 190 ? -14.319 -8.386 9.678 1.00 90.06 190 MET A O 1
ATOM 1528 N N . VAL A 1 191 ? -14.780 -10.377 10.595 1.00 91.56 191 VAL A N 1
ATOM 1529 C CA . VAL A 1 191 ? -14.790 -9.871 11.970 1.00 91.56 191 VAL A CA 1
ATOM 1530 C C . VAL A 1 191 ? -13.416 -10.109 12.582 1.00 91.56 191 VAL A C 1
ATOM 1532 O O . VAL A 1 191 ? -12.903 -11.230 12.588 1.00 91.56 191 VAL A O 1
ATOM 1535 N N . CYS A 1 192 ? -12.828 -9.046 13.110 1.00 93.94 192 CYS A N 1
ATOM 1536 C CA . CYS A 1 192 ? -11.515 -9.049 13.731 1.00 93.94 192 CYS A CA 1
ATOM 1537 C C . CYS A 1 192 ? -11.610 -8.577 15.182 1.00 93.94 192 CYS A C 1
ATOM 1539 O O . CYS A 1 192 ? -12.540 -7.869 15.572 1.00 93.94 192 CYS A O 1
ATOM 1541 N N . GLN A 1 193 ? -10.618 -8.954 15.979 1.00 93.81 193 GLN A N 1
ATOM 1542 C CA . GLN A 1 193 ? -10.423 -8.467 17.338 1.00 93.81 193 GLN A CA 1
ATOM 1543 C C . GLN A 1 193 ? -9.209 -7.549 17.358 1.00 93.81 193 GLN A C 1
ATOM 1545 O O . GLN A 1 193 ? -8.138 -7.935 16.881 1.00 93.81 193 GLN A O 1
ATOM 1550 N N . LEU A 1 194 ? -9.369 -6.365 17.945 1.00 95.75 194 LEU A N 1
ATOM 1551 C CA . LEU A 1 194 ? -8.234 -5.556 18.362 1.00 95.75 194 LEU A CA 1
ATOM 1552 C C . LEU A 1 194 ? -7.849 -5.975 19.780 1.00 95.75 194 LEU A C 1
ATOM 1554 O O . LEU A 1 194 ? -8.671 -5.919 20.697 1.00 95.75 194 LEU A O 1
ATOM 1558 N N . VAL A 1 195 ? -6.603 -6.393 19.954 1.00 94.38 195 VAL A N 1
ATOM 1559 C CA . VAL A 1 195 ? -6.058 -6.875 21.224 1.00 94.38 195 VAL A CA 1
ATOM 1560 C C . VAL A 1 195 ? -4.967 -5.917 21.683 1.00 94.38 195 VAL A C 1
ATOM 1562 O O . VAL A 1 195 ? -4.189 -5.461 20.850 1.00 94.38 195 VAL A O 1
ATOM 1565 N N . ARG A 1 196 ? -4.882 -5.635 22.987 1.00 94.38 196 ARG A N 1
ATOM 1566 C CA . ARG A 1 196 ? -3.766 -4.897 23.596 1.00 94.38 196 ARG A CA 1
ATOM 1567 C C . ARG A 1 196 ? -3.279 -5.616 24.847 1.00 94.38 196 ARG A C 1
ATOM 1569 O O . ARG A 1 196 ? -4.066 -5.861 25.753 1.00 94.38 196 ARG A O 1
ATOM 1576 N N . GLY A 1 197 ? -1.997 -5.981 24.894 1.00 90.06 197 GLY A N 1
ATOM 1577 C CA . GLY A 1 197 ? -1.427 -6.704 26.042 1.00 90.06 197 GLY A CA 1
ATOM 1578 C C . GLY A 1 197 ? -2.064 -8.081 26.288 1.00 90.06 197 GLY A C 1
ATOM 1579 O O . GLY A 1 197 ? -2.082 -8.562 27.413 1.00 90.06 197 GLY A O 1
ATOM 1580 N N . GLY A 1 198 ? -2.627 -8.703 25.246 1.00 86.88 198 GLY A N 1
ATOM 1581 C CA . GLY A 1 198 ? -3.330 -9.988 25.330 1.00 86.88 198 GLY A CA 1
ATOM 1582 C C . GLY A 1 198 ? -4.837 -9.891 25.600 1.00 86.88 198 GLY A C 1
ATOM 1583 O O . GLY A 1 198 ? -5.543 -10.865 25.338 1.00 86.88 198 GLY A O 1
ATOM 1584 N N . GLU A 1 199 ? -5.344 -8.731 26.023 1.00 90.38 199 GLU A N 1
ATOM 1585 C CA . GLU A 1 199 ? -6.772 -8.501 26.266 1.00 90.38 199 GLU A CA 1
ATOM 1586 C C . GLU A 1 199 ? -7.487 -7.963 25.024 1.00 90.38 199 GLU A C 1
ATOM 1588 O O . GLU A 1 199 ? -6.974 -7.096 24.314 1.00 90.38 199 GLU A O 1
ATOM 1593 N N . VAL A 1 200 ? -8.695 -8.465 24.760 1.00 91.81 200 VAL A N 1
ATOM 1594 C CA . VAL A 1 200 ? -9.538 -7.965 23.666 1.00 91.81 200 VAL A CA 1
ATOM 1595 C C . VAL A 1 200 ? -10.102 -6.602 24.058 1.00 91.81 200 VAL A C 1
ATOM 1597 O O . VAL A 1 200 ? -10.867 -6.504 25.014 1.00 91.81 200 VAL A O 1
ATOM 1600 N N . LEU A 1 201 ? -9.767 -5.563 23.291 1.00 93.25 201 LEU A N 1
ATOM 1601 C CA . LEU A 1 201 ? -10.333 -4.225 23.469 1.00 93.25 201 LEU A CA 1
ATOM 1602 C C . LEU A 1 201 ? -11.749 -4.148 22.894 1.00 93.25 201 LEU A C 1
ATOM 1604 O O . LEU A 1 201 ? -12.676 -3.712 23.571 1.00 93.25 201 LEU A O 1
ATOM 1608 N N . PHE A 1 202 ? -11.915 -4.563 21.636 1.00 93.12 202 PHE A N 1
ATOM 1609 C CA . PHE A 1 202 ? -13.211 -4.663 20.966 1.00 93.12 202 PHE A CA 1
ATOM 1610 C C . PHE A 1 202 ? -13.119 -5.542 19.713 1.00 93.12 202 PHE A C 1
ATOM 1612 O O . PHE A 1 202 ? -12.037 -5.775 19.167 1.00 93.12 202 PHE A O 1
ATOM 1619 N N . ASN A 1 203 ? -14.280 -6.000 19.242 1.00 92.69 203 ASN A N 1
ATOM 1620 C CA . ASN A 1 203 ? -14.423 -6.611 17.925 1.00 92.69 203 ASN A CA 1
ATOM 1621 C C . ASN A 1 203 ? -14.840 -5.540 16.914 1.00 92.69 203 ASN A C 1
ATOM 1623 O O . ASN A 1 203 ? -15.665 -4.681 17.230 1.00 92.69 203 ASN A O 1
ATOM 1627 N N . PHE A 1 204 ? -14.318 -5.618 15.698 1.00 93.38 204 PHE A N 1
ATOM 1628 C CA . PHE A 1 204 ? -14.733 -4.769 14.589 1.00 93.38 204 PHE A CA 1
ATOM 1629 C C . PHE A 1 204 ? -14.980 -5.609 13.344 1.00 93.38 204 PHE A C 1
ATOM 1631 O O . PHE A 1 204 ? -14.376 -6.663 13.153 1.00 93.38 204 PHE A O 1
ATOM 1638 N N . GLU A 1 205 ? -15.877 -5.128 12.495 1.00 93.62 205 GLU A N 1
ATOM 1639 C CA . GLU A 1 205 ? -16.134 -5.722 11.193 1.00 93.62 205 GLU A CA 1
ATOM 1640 C C . GLU A 1 205 ? -15.399 -4.917 10.122 1.00 93.62 205 GLU A C 1
ATOM 1642 O O . GLU A 1 205 ? -15.501 -3.687 10.069 1.00 93.62 205 GLU A O 1
ATOM 1647 N N . VAL A 1 206 ? -14.648 -5.612 9.274 1.00 93.56 206 VAL A N 1
ATOM 1648 C CA . VAL A 1 206 ? -14.021 -5.026 8.092 1.00 93.56 206 VAL A CA 1
ATOM 1649 C C . VAL A 1 206 ? -15.124 -4.555 7.145 1.00 93.56 206 VAL A C 1
ATOM 1651 O O . VAL A 1 206 ? -16.073 -5.307 6.907 1.00 93.56 206 VAL A O 1
ATOM 1654 N N . PRO A 1 207 ? -15.032 -3.336 6.579 1.00 91.81 207 PRO A N 1
ATOM 1655 C CA . PRO A 1 207 ? -16.037 -2.860 5.641 1.00 91.81 207 PRO A CA 1
ATOM 1656 C C . PRO A 1 207 ? -16.286 -3.876 4.520 1.00 91.81 207 PRO A C 1
ATOM 1658 O O . PRO A 1 207 ? -15.349 -4.436 3.962 1.00 91.81 207 PRO A O 1
ATOM 1661 N N . SER A 1 208 ? -17.557 -4.109 4.203 1.00 87.38 208 SER A N 1
ATOM 1662 C CA . SER A 1 208 ? -17.963 -5.030 3.142 1.00 87.38 208 SER A CA 1
ATOM 1663 C C . SER A 1 208 ? -18.427 -4.258 1.911 1.00 87.38 208 SER A C 1
ATOM 1665 O O . SER A 1 208 ? -19.167 -3.271 2.029 1.00 87.38 208 SER A O 1
ATOM 1667 N N . ARG A 1 209 ? -17.976 -4.686 0.730 1.00 87.62 209 ARG A N 1
ATOM 1668 C CA . ARG A 1 209 ? -18.375 -4.130 -0.566 1.00 87.62 209 ARG A CA 1
ATOM 1669 C C . ARG A 1 209 ? -19.369 -5.063 -1.276 1.00 87.62 209 ARG A C 1
ATOM 1671 O O . ARG A 1 209 ? -19.192 -6.282 -1.260 1.00 87.62 209 ARG A O 1
ATOM 1678 N N . PRO A 1 210 ? -20.398 -4.516 -1.952 1.00 78.06 210 PRO A N 1
ATOM 1679 C CA . PRO A 1 210 ? -21.290 -5.313 -2.791 1.00 78.06 210 PRO A CA 1
ATOM 1680 C C . PRO A 1 210 ? -20.517 -6.047 -3.896 1.00 78.06 210 PRO A C 1
ATOM 1682 O O . PRO A 1 210 ? -19.592 -5.482 -4.477 1.00 78.06 210 PRO A O 1
ATOM 1685 N N . GLY A 1 211 ? -20.930 -7.277 -4.214 1.00 68.88 211 GLY A N 1
ATOM 1686 C CA . GLY A 1 211 ? -20.364 -8.079 -5.309 1.00 68.88 211 GLY A CA 1
ATOM 1687 C C . GLY A 1 211 ? -19.259 -9.062 -4.909 1.00 68.88 211 GLY A C 1
ATOM 1688 O O . GLY A 1 211 ? -18.974 -9.973 -5.676 1.00 68.88 211 GLY A O 1
ATOM 1689 N N . VAL A 1 212 ? -18.705 -8.957 -3.697 1.00 67.81 212 VAL A N 1
ATOM 1690 C CA . VAL A 1 212 ? -17.618 -9.837 -3.226 1.00 67.81 212 VAL A CA 1
ATOM 1691 C C . VAL A 1 212 ? -18.083 -11.279 -2.970 1.00 67.81 212 VAL A C 1
ATOM 1693 O O . VAL A 1 212 ? -17.390 -12.231 -3.309 1.00 67.81 212 VAL A O 1
ATOM 1696 N N . PHE A 1 213 ? -19.293 -11.464 -2.435 1.00 60.03 213 PHE A N 1
ATOM 1697 C CA . PHE A 1 213 ? -19.872 -12.787 -2.153 1.00 60.03 213 PHE A CA 1
ATOM 1698 C C . PHE A 1 213 ? -20.771 -13.309 -3.289 1.00 60.03 213 PHE A C 1
ATOM 1700 O O . PHE A 1 213 ? -21.757 -13.995 -3.038 1.00 60.03 213 PHE A O 1
ATOM 1707 N N . GLY A 1 214 ? -20.484 -12.950 -4.546 1.00 55.16 214 GLY A N 1
ATOM 1708 C CA . GLY A 1 214 ? -21.231 -13.459 -5.706 1.00 55.16 214 GLY A CA 1
ATOM 1709 C C . GLY A 1 214 ? -22.679 -12.963 -5.810 1.00 55.16 214 GLY A C 1
ATOM 1710 O O . GLY A 1 214 ? -23.514 -13.633 -6.407 1.00 55.16 214 GLY A O 1
ATOM 1711 N N . GLY A 1 215 ? -22.996 -11.809 -5.215 1.00 51.06 215 GLY A N 1
ATOM 1712 C CA . GLY A 1 215 ? -24.339 -11.220 -5.283 1.00 51.06 215 GLY A CA 1
ATOM 1713 C C . GLY A 1 215 ? -25.407 -11.969 -4.482 1.00 51.06 215 GLY A C 1
ATOM 1714 O O . GLY A 1 215 ? -26.590 -11.696 -4.655 1.00 51.06 215 GLY A O 1
ATOM 1715 N N . VAL A 1 216 ? -25.014 -12.900 -3.608 1.00 50.53 216 VAL A N 1
ATOM 1716 C CA . VAL A 1 216 ? -25.950 -13.545 -2.688 1.00 50.53 216 VAL A CA 1
ATOM 1717 C C . VAL A 1 216 ? -26.075 -12.665 -1.450 1.00 50.53 216 VAL A C 1
ATOM 1719 O O . VAL A 1 216 ? -25.101 -12.471 -0.718 1.00 50.53 216 VAL A O 1
ATOM 1722 N N . ASP A 1 217 ? -27.262 -12.106 -1.222 1.00 54.56 217 ASP A N 1
ATOM 1723 C CA . ASP A 1 217 ? -27.543 -11.352 -0.005 1.00 54.56 217 ASP A CA 1
ATOM 1724 C C . ASP A 1 217 ? -27.384 -12.275 1.206 1.00 54.56 217 ASP A C 1
ATOM 1726 O O . ASP A 1 217 ? -28.151 -13.218 1.415 1.00 54.56 217 ASP A O 1
ATOM 1730 N N . ILE A 1 218 ? -26.379 -11.998 2.035 1.00 57.59 218 ILE A N 1
ATOM 1731 C CA . ILE A 1 218 ? -26.286 -12.619 3.351 1.00 57.59 218 ILE A CA 1
ATOM 1732 C C . ILE A 1 218 ? -27.360 -11.958 4.211 1.00 57.59 218 ILE A C 1
ATOM 1734 O O . ILE A 1 218 ? -27.167 -10.855 4.728 1.00 57.59 218 ILE A O 1
ATOM 1738 N N . LEU A 1 219 ? -28.498 -12.637 4.368 1.00 55.47 219 LEU A N 1
ATOM 1739 C CA . LEU A 1 219 ? -29.524 -12.248 5.328 1.00 55.47 219 LEU A CA 1
ATOM 1740 C C . LEU A 1 219 ? -28.918 -12.290 6.731 1.00 55.47 219 LEU A C 1
ATOM 1742 O O . LEU A 1 219 ? -28.739 -13.354 7.323 1.00 55.47 219 LEU A O 1
ATOM 1746 N N . ARG A 1 220 ? -28.587 -11.114 7.265 1.00 55.72 220 ARG A N 1
ATOM 1747 C CA . ARG A 1 220 ? -28.217 -10.960 8.670 1.00 55.72 220 ARG A CA 1
ATOM 1748 C C . ARG A 1 220 ? -29.511 -10.878 9.472 1.00 55.72 220 ARG A C 1
ATOM 1750 O O . ARG A 1 220 ? -30.269 -9.933 9.256 1.00 55.72 220 ARG A O 1
ATOM 1757 N N . PRO A 1 221 ? -29.790 -11.827 10.381 1.00 49.97 221 PRO A N 1
ATOM 1758 C CA . PRO A 1 221 ? -30.928 -11.698 11.273 1.00 49.97 221 PRO A CA 1
ATOM 1759 C C . PRO A 1 221 ? -30.775 -10.393 12.055 1.00 49.97 221 PRO A C 1
ATOM 1761 O O . PRO A 1 221 ? -29.792 -10.201 12.773 1.00 49.97 221 PRO A O 1
ATOM 1764 N N . THR A 1 222 ? -31.716 -9.469 11.895 1.00 44.34 222 THR A N 1
ATOM 1765 C CA . THR A 1 222 ? -31.788 -8.294 12.760 1.00 44.34 222 THR A CA 1
ATOM 1766 C C . THR A 1 222 ? -32.126 -8.765 14.166 1.00 44.34 222 THR A C 1
ATOM 1768 O O . THR A 1 222 ? -33.054 -9.555 14.346 1.00 44.34 222 THR A O 1
ATOM 1771 N N . ARG A 1 223 ? -31.372 -8.297 15.168 1.00 47.50 223 ARG A N 1
ATOM 1772 C CA . ARG A 1 223 ? -31.787 -8.445 16.567 1.00 47.50 223 ARG A CA 1
ATOM 1773 C C . ARG A 1 223 ? -33.169 -7.802 16.712 1.00 47.50 223 ARG A C 1
ATOM 1775 O O . ARG A 1 223 ? -33.316 -6.633 16.364 1.00 47.50 223 ARG A O 1
ATOM 1782 N N . ALA A 1 224 ? -34.140 -8.600 17.150 1.00 46.75 224 ALA A N 1
ATOM 1783 C CA . ALA A 1 224 ? -35.436 -8.119 17.613 1.00 46.75 224 ALA A CA 1
ATOM 1784 C C . ALA A 1 224 ? -35.279 -7.330 18.919 1.00 46.75 224 ALA A C 1
ATOM 1786 O O . ALA A 1 224 ? -34.334 -7.653 19.682 1.00 46.75 224 ALA A O 1
#